Protein AF-0000000083104354 (afdb_homodimer)

Solvent-accessible surface area (backbone atoms only — not comparable to full-atom values): 14320 Å² total; per-residue (Å²): 134,57,66,43,78,46,58,29,39,18,35,50,62,63,86,41,29,22,45,23,33,35,90,91,39,75,47,56,32,11,26,46,59,93,70,66,25,78,51,78,28,41,34,38,65,48,36,34,50,32,16,37,35,37,31,48,46,36,39,41,51,51,47,26,61,77,69,70,49,66,68,81,40,44,37,28,40,35,41,33,36,29,37,52,47,14,46,72,68,39,84,90,37,65,26,16,46,68,38,33,39,38,38,36,42,33,29,35,83,59,58,66,68,59,53,52,55,47,50,57,47,38,72,67,33,19,32,51,52,39,20,29,43,68,28,23,56,71,46,77,47,73,47,76,41,118,136,59,67,42,76,46,58,30,38,18,35,51,62,63,87,41,29,21,44,23,33,35,90,92,39,75,46,56,33,10,26,45,58,94,69,67,24,78,51,77,27,43,34,36,65,48,37,35,48,31,15,36,35,35,30,49,44,36,40,43,52,52,49,25,57,76,70,70,49,66,70,79,41,46,37,29,42,35,40,34,35,30,37,53,46,13,49,71,66,38,84,90,36,65,27,16,45,68,38,32,39,38,39,35,42,33,29,34,83,59,59,64,67,61,51,52,54,47,52,56,48,36,72,66,31,19,32,50,53,39,20,28,44,69,29,24,56,71,45,76,47,75,47,76,42,118

Sequence (292 aa):
MAIEVAKTTSHLLEGVKVESTAREFKMILDEPEDGGGTNSGMNPVEALLCALGSCQSIITKMMAKDMGIEIEDIKIEIEGKLDTEGFQGNTKIRPGLSNIKSNFIIKSNEPEEKINEMMKRVKQFCPVGDTISNGTDLAVKYSVKKMAIEVAKTTSHLLEGVKVESTAREFKMILDEPEDGGGTNSGMNPVEALLCALGSCQSIITKMMAKDMGIEIEDIKIEIEGKLDTEGFQGNTKIRPGLSNIKSNFIIKSNEPEEKINEMMKRVKQFCPVGDTISNGTDLAVKYSVKK

Nearest PDB structures (foldseek):
  2opl-assembly1_A  TM=9.086E-01  e=1.538E-10  Geobacter sulfurreducens
  2onf-assembly1_B  TM=8.895E-01  e=1.123E-06  Thermoplasma acidophilum
  2pn2-assembly1_A-2  TM=8.274E-01  e=9.956E-07  Psychrobacter arcticus 273-4
  6mjn-assembly2_C  TM=7.466E-01  e=1.170E-05  Legionella pneumophila
  9jxc-assembly2_C  TM=6.937E-01  e=1.019E-04  Acinetobacter baumannii

Foldseek 3Di:
DPDDDWDKDWDQDPWRWIWMDGDHDIDIAFDDVVVGTPPPHHHPLVVLVVLQQVLLVVLLVVLCVVLVFDWDDKDKDKDWDADCVQVVDPVVGPGDTPDMDIDIDIDGPDDPVSSVVSVVVSCVPRPSNCCVPVDDDDDDDDDDDD/DPDDDWDKDWDQDPWRWIWMDTDHDIDIAFDDVVVGTPPPHHHPLVVLVVLQQVLLVVLLVVLCVVLVFDWDDKDKDKDWDADCVQVVDPVVGPGDTPDMDIDIDIDGPDDPVSVVVSVVVSCVPRPSNCCVPVDDDDDDDDDDDD

Structure (mmCIF, N/CA/C/O backbone):
data_AF-0000000083104354-model_v1
#
loop_
_entity.id
_entity.type
_entity.pdbx_description
1 polymer 'OsmC family peroxiredoxin'
#
loop_
_atom_site.group_PDB
_atom_site.id
_atom_site.type_symbol
_atom_site.label_atom_id
_atom_site.label_alt_id
_atom_site.label_comp_id
_atom_site.label_asym_id
_atom_site.label_entity_id
_atom_site.label_seq_id
_atom_site.pdbx_PDB_ins_code
_atom_site.Cartn_x
_atom_site.Cartn_y
_atom_site.Cartn_z
_atom_site.occupancy
_atom_site.B_iso_or_equiv
_atom_site.auth_seq_id
_atom_site.auth_comp_id
_atom_site.auth_asym_id
_atom_site.auth_atom_id
_atom_site.pdbx_PDB_model_num
ATOM 1 N N . MET A 1 1 ? 7.703 19.882 -15.393 1 52.59 1 MET A N 1
ATOM 2 C CA . MET A 1 1 ? 7.024 18.657 -15.803 1 52.59 1 MET A CA 1
ATOM 3 C C . MET A 1 1 ? 6.766 17.75 -14.605 1 52.59 1 MET A C 1
ATOM 5 O O . MET A 1 1 ? 7.701 17.173 -14.045 1 52.59 1 MET A O 1
ATOM 9 N N . ALA A 1 2 ? 5.423 17.656 -13.848 1 83.71 2 ALA A N 1
ATOM 10 C CA . ALA A 1 2 ? 4.875 17.394 -12.519 1 83.71 2 ALA A CA 1
ATOM 11 C C . ALA A 1 2 ? 4.674 15.899 -12.294 1 83.71 2 ALA A C 1
ATOM 13 O O . ALA A 1 2 ? 4.497 15.454 -11.157 1 83.71 2 ALA A O 1
ATOM 14 N N . ILE A 1 3 ? 5.057 15.157 -13.442 1 91.45 3 ILE A N 1
ATOM 15 C CA . ILE A 1 3 ? 4.784 13.727 -13.343 1 91.45 3 ILE A CA 1
ATOM 16 C C . ILE A 1 3 ? 6.016 13.003 -12.806 1 91.45 3 ILE A C 1
ATOM 18 O O . ILE A 1 3 ? 7.117 13.157 -13.342 1 91.45 3 ILE A O 1
ATOM 22 N N . GLU A 1 4 ? 5.871 12.211 -11.804 1 94.24 4 GLU A N 1
ATOM 23 C CA . GLU A 1 4 ? 6.897 11.352 -11.221 1 94.24 4 GLU A CA 1
ATOM 24 C C . GLU A 1 4 ? 6.554 9.877 -11.407 1 94.24 4 GLU A C 1
ATOM 26 O O . GLU A 1 4 ? 5.381 9.498 -11.37 1 94.24 4 GLU A O 1
ATOM 31 N N . VAL A 1 5 ? 7.643 9.057 -11.758 1 97.36 5 VAL A N 1
ATOM 32 C CA . VAL A 1 5 ? 7.466 7.616 -11.905 1 97.36 5 VAL A CA 1
ATOM 33 C C . VAL A 1 5 ? 8.145 6.891 -10.746 1 97.36 5 VAL A C 1
ATOM 35 O O . VAL A 1 5 ? 9.358 7.01 -10.557 1 97.36 5 VAL A O 1
ATOM 38 N N . ALA A 1 6 ? 7.35 6.251 -9.956 1 98.06 6 ALA A N 1
ATOM 39 C CA . ALA A 1 6 ? 7.899 5.373 -8.926 1 98.06 6 ALA A CA 1
ATOM 40 C C . ALA A 1 6 ? 8.106 3.96 -9.463 1 98.06 6 ALA A C 1
ATOM 42 O O . ALA A 1 6 ? 7.238 3.417 -10.15 1 98.06 6 ALA A O 1
ATOM 43 N N . LYS A 1 7 ? 9.273 3.378 -9.185 1 98.72 7 LYS A N 1
ATOM 44 C CA . LYS A 1 7 ? 9.618 2.039 -9.654 1 98.72 7 LYS A CA 1
ATOM 45 C C . LYS A 1 7 ? 9.984 1.126 -8.488 1 98.72 7 LYS A C 1
ATOM 47 O O . LYS A 1 7 ? 10.722 1.528 -7.586 1 98.72 7 LYS A O 1
ATOM 52 N N . THR A 1 8 ? 9.419 -0.066 -8.507 1 98.92 8 THR A N 1
ATOM 53 C CA . THR A 1 8 ? 9.758 -1.077 -7.511 1 98.92 8 THR A CA 1
ATOM 54 C C . THR A 1 8 ? 9.913 -2.448 -8.163 1 98.92 8 THR A C 1
ATOM 56 O O . THR A 1 8 ? 9.481 -2.654 -9.299 1 98.92 8 THR A O 1
ATOM 59 N N . THR A 1 9 ? 10.621 -3.328 -7.47 1 98.94 9 THR A N 1
ATOM 60 C CA . THR A 1 9 ? 10.759 -4.721 -7.881 1 98.94 9 THR A CA 1
ATOM 61 C C . THR A 1 9 ? 10.465 -5.66 -6.714 1 98.94 9 THR A C 1
ATOM 63 O O . THR A 1 9 ? 10.871 -5.396 -5.58 1 98.94 9 THR A O 1
ATOM 66 N N . SER A 1 10 ? 9.732 -6.7 -6.993 1 98.94 10 SER A N 1
ATOM 67 C CA . SER A 1 10 ? 9.479 -7.762 -6.025 1 98.94 10 SER A CA 1
ATOM 68 C C . SER A 1 10 ? 9.958 -9.113 -6.548 1 98.94 10 SER A C 1
ATOM 70 O O . SER A 1 10 ? 9.694 -9.468 -7.699 1 98.94 10 SER A O 1
ATOM 72 N N . HIS A 1 11 ? 10.647 -9.8 -5.713 1 98.92 11 HIS A N 1
ATOM 73 C CA . HIS A 1 11 ? 11.184 -11.116 -6.043 1 98.92 11 HIS A CA 1
ATOM 74 C C . HIS A 1 11 ? 10.724 -12.166 -5.037 1 98.92 11 HIS A C 1
ATOM 76 O O . HIS A 1 11 ? 10.978 -12.036 -3.837 1 98.92 11 HIS A O 1
ATOM 82 N N . LEU A 1 12 ? 10.051 -13.164 -5.57 1 98.82 12 LEU A N 1
ATOM 83 C CA . LEU A 1 12 ? 9.654 -14.276 -4.713 1 98.82 12 LEU A CA 1
ATOM 84 C C . LEU A 1 12 ? 10.864 -15.109 -4.306 1 98.82 12 LEU A C 1
ATOM 86 O O . LEU A 1 12 ? 11.591 -15.615 -5.164 1 98.82 12 LEU A O 1
ATOM 90 N N . LEU A 1 13 ? 11.073 -15.249 -3.092 1 98.07 13 LEU A N 1
ATOM 91 C CA . LEU A 1 13 ? 12.183 -16.038 -2.568 1 98.07 13 LEU A CA 1
ATOM 92 C C . LEU A 1 13 ? 11.742 -17.467 -2.273 1 98.07 13 LEU A C 1
ATOM 94 O O . LEU A 1 13 ? 11.261 -18.17 -3.165 1 98.07 13 LEU A O 1
ATOM 98 N N . GLU A 1 14 ? 11.679 -17.916 -1.065 1 96.54 14 GLU A N 1
ATOM 99 C CA . GLU A 1 14 ? 11.208 -19.241 -0.674 1 96.54 14 GLU A CA 1
ATOM 100 C C . GLU A 1 14 ? 9.778 -19.186 -0.146 1 96.54 14 GLU A C 1
ATOM 102 O O . GLU A 1 14 ? 9.432 -18.295 0.633 1 96.54 14 GLU A O 1
ATOM 107 N N . GLY A 1 15 ? 9.047 -20.2 -0.595 1 97.01 15 GLY A N 1
ATOM 108 C CA . GLY A 1 15 ? 7.658 -20.198 -0.163 1 97.01 15 GLY A CA 1
ATOM 109 C C . GLY A 1 15 ? 6.888 -18.981 -0.637 1 97.01 15 GLY A C 1
ATOM 110 O O . GLY A 1 15 ? 6.842 -18.696 -1.835 1 97.01 15 GLY A O 1
ATOM 111 N N . VAL A 1 16 ? 6.411 -18.221 0.349 1 98.2 16 VAL A N 1
ATOM 112 C CA . VAL A 1 16 ? 5.653 -17.028 -0.017 1 98.2 16 VAL A CA 1
ATOM 113 C C . VAL A 1 16 ? 6.363 -15.783 0.509 1 98.2 16 VAL A C 1
ATOM 115 O O . VAL A 1 16 ? 5.743 -14.73 0.672 1 98.2 16 VAL A O 1
ATOM 118 N N . LYS A 1 17 ? 7.651 -15.991 0.837 1 98.81 17 LYS A N 1
ATOM 119 C CA . LYS A 1 17 ? 8.486 -14.862 1.239 1 98.81 17 LYS A CA 1
ATOM 120 C C . LYS A 1 17 ? 8.926 -14.046 0.027 1 98.81 17 LYS A C 1
ATOM 122 O O . LYS A 1 17 ? 9.359 -14.606 -0.982 1 98.81 17 LYS A O 1
ATOM 127 N N . VAL A 1 18 ? 8.777 -12.718 0.112 1 98.91 18 VAL A N 1
ATOM 128 C CA . VAL A 1 18 ? 9.076 -11.835 -1.011 1 98.91 18 VAL A CA 1
ATOM 129 C C . VAL A 1 18 ? 10.023 -10.726 -0.558 1 98.91 18 VAL A C 1
ATOM 131 O O . VAL A 1 18 ? 9.858 -10.166 0.529 1 98.91 18 VAL A O 1
ATOM 134 N N . GLU A 1 19 ? 11.004 -10.471 -1.325 1 98.92 19 GLU A N 1
ATOM 135 C CA . GLU A 1 19 ? 11.813 -9.268 -1.155 1 98.92 19 GLU A CA 1
ATOM 136 C C . GLU A 1 19 ? 11.406 -8.185 -2.15 1 98.92 19 GLU A C 1
ATOM 138 O O . GLU A 1 19 ? 11.441 -8.403 -3.363 1 98.92 19 GLU A O 1
ATOM 143 N N . SER A 1 20 ? 10.982 -7.08 -1.661 1 98.88 20 SER A N 1
ATOM 144 C CA . SER A 1 20 ? 10.607 -5.952 -2.507 1 98.88 20 SER A CA 1
ATOM 145 C C . SER A 1 20 ? 11.563 -4.778 -2.32 1 98.88 20 SER A C 1
ATOM 147 O O . SER A 1 20 ? 12.006 -4.504 -1.203 1 98.88 20 SER A O 1
ATOM 149 N N . THR A 1 21 ? 11.814 -4.062 -3.402 1 98.88 21 THR A N 1
ATOM 150 C CA . THR A 1 21 ? 12.84 -3.026 -3.401 1 98.88 21 THR A CA 1
ATOM 151 C C . THR A 1 21 ? 12.332 -1.76 -4.084 1 98.88 21 THR A C 1
ATOM 153 O O . THR A 1 21 ? 11.637 -1.833 -5.1 1 98.88 21 THR A O 1
ATOM 156 N N . ALA A 1 22 ? 12.592 -0.677 -3.537 1 98.77 22 ALA A N 1
ATOM 157 C CA . ALA A 1 22 ? 12.474 0.658 -4.117 1 98.77 22 ALA A CA 1
ATOM 158 C C . ALA A 1 22 ? 13.755 1.461 -3.911 1 98.77 22 ALA A C 1
ATOM 160 O O . ALA A 1 22 ? 14.194 1.66 -2.776 1 98.77 22 ALA A O 1
ATOM 161 N N . ARG A 1 23 ? 14.412 1.919 -5.003 1 98.01 23 ARG A N 1
ATOM 162 C CA . ARG A 1 23 ? 15.722 2.558 -4.922 1 98.01 23 ARG A CA 1
ATOM 163 C C . ARG A 1 23 ? 16.711 1.686 -4.156 1 98.01 23 ARG A C 1
ATOM 165 O O . ARG A 1 23 ? 17.094 0.614 -4.627 1 98.01 23 ARG A O 1
ATOM 172 N N . GLU A 1 24 ? 17.212 2.152 -3.092 1 98.33 24 GLU A N 1
ATOM 173 C CA . GLU A 1 24 ? 18.211 1.401 -2.338 1 98.33 24 GLU A CA 1
ATOM 174 C C . GLU A 1 24 ? 17.579 0.675 -1.154 1 98.33 24 GLU A C 1
ATOM 176 O O . GLU A 1 24 ? 18.265 -0.034 -0.415 1 98.33 24 GLU A O 1
ATOM 181 N N . PHE A 1 25 ? 16.323 0.76 -0.905 1 98.76 25 PHE A N 1
ATOM 182 C CA . PHE A 1 25 ? 15.656 0.205 0.266 1 98.76 25 PHE A CA 1
ATOM 183 C C . PHE A 1 25 ? 15.034 -1.148 -0.055 1 98.76 25 PHE A C 1
ATOM 185 O O . PHE A 1 25 ? 14.481 -1.341 -1.14 1 98.76 25 PHE A O 1
ATOM 192 N N . LYS A 1 26 ? 15.119 -2.033 0.94 1 98.3 26 LYS A N 1
ATOM 193 C CA . LYS A 1 26 ? 14.569 -3.38 0.819 1 98.3 26 LYS A CA 1
ATOM 194 C C . LYS A 1 26 ? 13.631 -3.697 1.981 1 98.3 26 LYS A C 1
ATOM 196 O O . LYS A 1 26 ? 13.863 -3.26 3.11 1 98.3 26 LYS A O 1
ATOM 201 N N . MET A 1 27 ? 12.595 -4.44 1.661 1 98.11 27 MET A N 1
ATOM 202 C CA . MET A 1 27 ? 11.742 -4.979 2.716 1 98.11 27 MET A CA 1
ATOM 203 C C . MET A 1 27 ? 11.359 -6.425 2.421 1 98.11 27 MET A C 1
ATOM 205 O O . MET A 1 27 ? 11.219 -6.811 1.259 1 98.11 27 MET A O 1
ATOM 209 N N . ILE A 1 28 ? 11.247 -7.19 3.472 1 98.74 28 ILE A N 1
ATOM 210 C CA . ILE A 1 28 ? 10.783 -8.571 3.395 1 98.74 28 ILE A CA 1
ATOM 211 C C . ILE A 1 28 ? 9.309 -8.643 3.789 1 98.74 28 ILE A C 1
ATOM 213 O O . ILE A 1 28 ? 8.919 -8.149 4.849 1 98.74 28 ILE A O 1
ATOM 217 N N . LEU A 1 29 ? 8.551 -9.14 2.906 1 98.85 29 LEU A N 1
ATOM 218 C CA . LEU A 1 29 ? 7.152 -9.429 3.204 1 98.85 29 LEU A CA 1
ATOM 219 C C . LEU A 1 29 ? 6.894 -10.932 3.195 1 98.85 29 LEU A C 1
ATOM 221 O O . LEU A 1 29 ? 7.519 -11.669 2.43 1 98.85 29 LEU A O 1
ATOM 225 N N . ASP A 1 30 ? 6.01 -11.359 4.102 1 98.78 30 ASP A N 1
ATOM 226 C CA . ASP A 1 30 ? 5.691 -12.774 4.263 1 98.78 30 ASP A CA 1
ATOM 227 C C . ASP A 1 30 ? 4.301 -12.958 4.868 1 98.78 30 ASP A C 1
ATOM 229 O O . ASP A 1 30 ? 3.691 -11.997 5.339 1 98.78 30 ASP A O 1
ATOM 233 N N . GLU A 1 31 ? 3.808 -14.114 4.776 1 98.06 31 GLU A N 1
ATOM 234 C CA . GLU A 1 31 ? 2.563 -14.453 5.459 1 98.06 31 GLU A CA 1
ATOM 235 C C . GLU A 1 31 ? 2.834 -15.067 6.83 1 98.06 31 GLU A C 1
ATOM 237 O O . GLU A 1 31 ? 3.886 -15.671 7.048 1 98.06 31 GLU A O 1
ATOM 242 N N . PRO A 1 32 ? 1.862 -14.88 7.719 1 97.42 32 PRO A N 1
ATOM 243 C CA . PRO A 1 32 ? 1.955 -15.672 8.947 1 97.42 32 PRO A CA 1
ATOM 244 C C . PRO A 1 32 ? 1.952 -17.175 8.682 1 97.42 32 PRO A C 1
ATOM 246 O O . PRO A 1 32 ? 1.657 -17.608 7.564 1 97.42 32 PRO A O 1
ATOM 249 N N . GLU A 1 33 ? 2.285 -17.97 9.703 1 97.18 33 GLU A N 1
ATOM 250 C CA . GLU A 1 33 ? 2.368 -19.417 9.529 1 97.18 33 GLU A CA 1
ATOM 251 C C . GLU A 1 33 ? 1.022 -20.002 9.11 1 97.18 33 GLU A C 1
ATOM 253 O O . GLU A 1 33 ? 0.964 -20.901 8.27 1 97.18 33 GLU A O 1
ATOM 258 N N . ASP A 1 34 ? -0.049 -19.45 9.66 1 93.85 34 ASP A N 1
ATOM 259 C CA . ASP A 1 34 ? -1.382 -19.955 9.344 1 93.85 34 ASP A CA 1
ATOM 260 C C . ASP A 1 34 ? -1.802 -19.551 7.933 1 93.85 34 ASP A C 1
ATOM 262 O O . ASP A 1 34 ? -2.766 -20.091 7.387 1 93.85 34 ASP A O 1
ATOM 266 N N . GLY A 1 35 ? -1.036 -18.652 7.322 1 91.76 35 GLY A N 1
ATOM 267 C CA . GLY A 1 35 ? -1.28 -18.242 5.948 1 91.76 35 GLY A CA 1
ATOM 268 C C . GLY A 1 35 ? -0.324 -18.878 4.957 1 91.76 35 GLY A C 1
ATOM 269 O O . GLY A 1 35 ? -0.306 -18.511 3.78 1 91.76 35 GLY A O 1
ATOM 270 N N . GLY A 1 36 ? 0.563 -19.759 5.51 1 94.84 36 GLY A N 1
ATOM 271 C CA . GLY A 1 36 ? 1.437 -20.517 4.628 1 94.84 36 GLY A CA 1
ATOM 272 C C . GLY A 1 36 ? 2.847 -19.961 4.565 1 94.84 36 GLY A C 1
ATOM 273 O O . GLY A 1 36 ? 3.674 -20.439 3.786 1 94.84 36 GLY A O 1
ATOM 274 N N . GLY A 1 37 ? 3.129 -18.904 5.322 1 97.94 37 GLY A N 1
ATOM 275 C CA . GLY A 1 37 ? 4.464 -18.328 5.329 1 97.94 37 GLY A CA 1
ATOM 276 C C . GLY A 1 37 ? 5.266 -18.696 6.563 1 97.94 37 GLY A C 1
ATOM 277 O O . GLY A 1 37 ? 4.992 -19.71 7.208 1 97.94 37 GLY A O 1
ATOM 278 N N . THR A 1 38 ? 6.315 -17.928 6.851 1 98.42 38 THR A N 1
ATOM 279 C CA . THR A 1 38 ? 7.209 -18.193 7.973 1 98.42 38 THR A CA 1
ATOM 280 C C . THR A 1 38 ? 7.183 -17.038 8.97 1 98.42 38 THR A C 1
ATOM 282 O O . THR A 1 38 ? 8.026 -16.967 9.867 1 98.42 38 THR A O 1
ATOM 285 N N . ASN A 1 39 ? 6.296 -16.108 8.756 1 98.41 39 ASN A N 1
ATOM 286 C CA . ASN A 1 39 ? 6.167 -14.942 9.624 1 98.41 39 ASN A CA 1
ATOM 287 C C . ASN A 1 39 ? 7.474 -14.159 9.707 1 98.41 39 ASN A C 1
ATOM 289 O O . ASN A 1 39 ? 7.859 -13.697 10.783 1 98.41 39 ASN A O 1
ATOM 293 N N . SER A 1 40 ? 8.142 -13.978 8.597 1 98.22 40 SER A N 1
ATOM 294 C CA . SER A 1 40 ? 9.424 -13.282 8.569 1 98.22 40 SER A CA 1
ATOM 295 C C . SER A 1 40 ? 9.247 -11.809 8.219 1 98.22 40 SER A C 1
ATOM 297 O O . SER A 1 40 ? 10.224 -11.061 8.146 1 98.22 40 SER A O 1
ATOM 299 N N . GLY A 1 41 ? 8.056 -11.375 8.01 1 98.37 41 GLY A N 1
ATOM 300 C CA . GLY A 1 41 ? 7.699 -10 7.696 1 98.37 41 GLY A CA 1
ATOM 301 C C . GLY A 1 41 ? 6.201 -9.758 7.697 1 98.37 41 GLY A C 1
ATOM 302 O O . GLY A 1 41 ? 5.415 -10.695 7.853 1 98.37 41 GLY A O 1
ATOM 303 N N . MET A 1 42 ? 5.806 -8.536 7.557 1 98.59 42 MET A N 1
ATOM 304 C CA . MET A 1 42 ? 4.397 -8.192 7.389 1 98.59 42 MET A CA 1
ATOM 305 C C . MET A 1 42 ? 3.84 -8.792 6.103 1 98.59 42 MET A C 1
ATOM 307 O O . MET A 1 42 ? 4.583 -9.023 5.147 1 98.59 42 MET A O 1
ATOM 311 N N . ASN A 1 43 ? 2.582 -9.103 6.136 1 98.55 43 ASN A N 1
ATOM 312 C CA . ASN A 1 43 ? 1.997 -9.519 4.866 1 98.55 43 ASN A CA 1
ATOM 313 C C . ASN A 1 43 ? 1.663 -8.321 3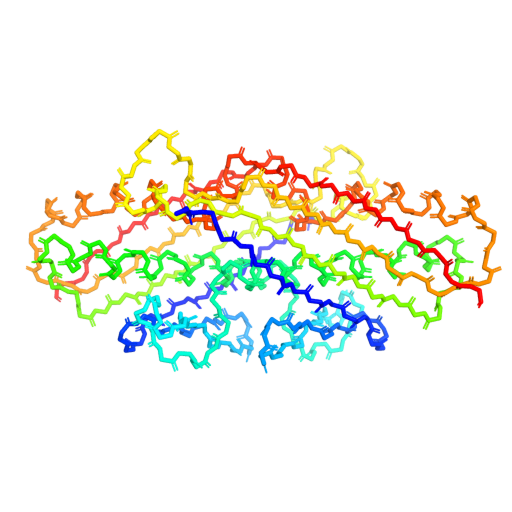.983 1 98.55 43 ASN A C 1
ATOM 315 O O . ASN A 1 43 ? 1.704 -7.177 4.44 1 98.55 43 ASN A O 1
ATOM 319 N N . PRO A 1 44 ? 1.361 -8.515 2.743 1 98.78 44 PRO A N 1
ATOM 320 C CA . PRO A 1 44 ? 1.197 -7.401 1.806 1 98.78 44 PRO A CA 1
ATOM 321 C C . PRO A 1 44 ? 0.047 -6.472 2.188 1 98.78 44 PRO A C 1
ATOM 323 O O . PRO A 1 44 ? 0.119 -5.264 1.95 1 98.78 44 PRO A O 1
ATOM 326 N N . VAL A 1 45 ? -1.036 -6.962 2.774 1 98.71 45 VAL A N 1
ATOM 327 C CA . VAL A 1 45 ? -2.17 -6.145 3.19 1 98.71 45 VAL A CA 1
ATOM 328 C C . VAL A 1 45 ? -1.75 -5.219 4.33 1 98.71 45 VAL A C 1
ATOM 330 O O . VAL A 1 45 ? -2.077 -4.03 4.325 1 98.71 45 VAL A O 1
ATOM 333 N N . GLU A 1 46 ? -0.985 -5.776 5.239 1 98.86 46 GLU A N 1
ATOM 334 C CA . GLU A 1 46 ? -0.416 -4.975 6.319 1 98.86 46 GLU A CA 1
ATOM 335 C C . GLU A 1 46 ? 0.503 -3.886 5.774 1 98.86 46 GLU A C 1
ATOM 337 O O . GLU A 1 46 ? 0.451 -2.74 6.225 1 98.86 46 GLU A O 1
ATOM 342 N N . ALA A 1 47 ? 1.319 -4.22 4.817 1 98.92 47 ALA A N 1
ATOM 343 C CA . ALA A 1 47 ? 2.234 -3.257 4.207 1 98.92 47 ALA A CA 1
ATOM 344 C C . ALA A 1 47 ? 1.466 -2.136 3.512 1 98.92 47 ALA A C 1
ATOM 346 O O . ALA A 1 47 ? 1.859 -0.97 3.584 1 98.92 47 ALA A O 1
ATOM 347 N N . LEU A 1 48 ? 0.396 -2.483 2.838 1 98.92 48 LEU A N 1
ATOM 348 C CA . LEU A 1 48 ? -0.478 -1.495 2.215 1 98.92 48 LEU A CA 1
ATOM 349 C C . LEU A 1 48 ? -1.018 -0.516 3.252 1 98.92 48 LEU A C 1
ATOM 351 O O . LEU A 1 48 ? -1.003 0.697 3.033 1 98.92 48 LEU A O 1
ATOM 355 N N . LEU A 1 49 ? -1.486 -1.033 4.361 1 98.93 49 LEU A N 1
ATOM 356 C CA . LEU A 1 49 ? -2.04 -0.182 5.409 1 98.93 49 LEU A CA 1
ATOM 357 C C . LEU A 1 49 ? -0.952 0.681 6.039 1 98.93 49 LEU A C 1
ATOM 359 O O . LEU A 1 49 ? -1.202 1.831 6.408 1 98.93 49 LEU A O 1
ATOM 363 N N . CYS A 1 50 ? 0.267 0.148 6.141 1 98.95 50 CYS A N 1
ATOM 364 C CA . CYS A 1 50 ? 1.39 0.94 6.632 1 98.95 50 CYS A CA 1
ATOM 365 C C . CYS A 1 50 ? 1.719 2.075 5.669 1 98.95 50 CYS A C 1
ATOM 367 O O . CYS A 1 50 ? 2.005 3.194 6.098 1 98.95 50 CYS A O 1
ATOM 369 N N . ALA A 1 51 ? 1.67 1.77 4.403 1 98.92 51 ALA A N 1
ATOM 370 C CA . ALA A 1 51 ? 1.878 2.811 3.399 1 98.92 51 ALA A CA 1
ATOM 371 C C . ALA A 1 51 ? 0.837 3.918 3.533 1 98.92 51 ALA A C 1
ATOM 373 O O . ALA A 1 51 ? 1.173 5.104 3.487 1 98.92 51 ALA A O 1
ATOM 374 N N . LEU A 1 52 ? -0.384 3.572 3.75 1 98.82 52 LEU A N 1
ATOM 375 C CA . LEU A 1 52 ? -1.479 4.523 3.901 1 98.82 52 LEU A CA 1
ATOM 376 C C . LEU A 1 52 ? -1.278 5.392 5.138 1 98.82 52 LEU A C 1
ATOM 378 O O . LEU A 1 52 ? -1.331 6.621 5.054 1 98.82 52 LEU A O 1
ATOM 382 N N . GLY A 1 53 ? -1.024 4.746 6.262 1 98.87 53 GLY A N 1
ATOM 383 C CA . GLY A 1 53 ? -0.815 5.496 7.491 1 98.87 53 GLY A CA 1
ATOM 384 C C . GLY A 1 53 ? 0.354 6.458 7.411 1 98.87 53 GLY A C 1
ATOM 385 O O . GLY A 1 53 ? 0.282 7.575 7.927 1 98.87 53 GLY A O 1
ATOM 386 N N . SER A 1 54 ? 1.377 6.028 6.757 1 98.86 54 SER A N 1
ATOM 387 C CA . SER A 1 54 ? 2.557 6.873 6.611 1 98.86 54 SER A CA 1
ATOM 388 C C . SER A 1 54 ? 2.277 8.062 5.699 1 98.86 54 SER A C 1
ATOM 390 O O . SER A 1 54 ? 2.666 9.191 6.004 1 98.86 54 SER A O 1
ATOM 392 N N . CYS A 1 55 ? 1.648 7.816 4.622 1 98.63 55 CYS A N 1
ATOM 393 C CA . CYS A 1 55 ? 1.282 8.891 3.707 1 98.63 55 CYS A CA 1
ATOM 394 C C . CYS A 1 55 ? 0.407 9.926 4.404 1 98.63 55 CYS A C 1
ATOM 396 O O . CYS A 1 55 ? 0.642 11.129 4.28 1 98.63 55 CYS A O 1
ATOM 398 N N . GLN A 1 56 ? -0.601 9.441 5.106 1 98.41 56 GLN A N 1
ATOM 399 C CA . GLN A 1 56 ? -1.493 10.328 5.843 1 98.41 56 GLN A CA 1
ATOM 400 C C . GLN A 1 56 ? -0.725 11.14 6.883 1 98.41 56 GLN A C 1
ATOM 402 O O . GLN A 1 56 ? -0.997 12.327 7.076 1 98.41 56 GLN A O 1
ATOM 407 N N . SER A 1 57 ? 0.229 10.531 7.528 1 98.62 57 SER A N 1
ATOM 408 C CA . SER A 1 57 ? 1.055 11.23 8.506 1 98.62 57 SER A CA 1
ATOM 409 C C . SER A 1 57 ? 1.86 12.348 7.852 1 98.62 57 SER A C 1
ATOM 411 O O . SER A 1 57 ? 1.886 13.475 8.351 1 98.62 57 SER A O 1
ATOM 413 N N . ILE A 1 58 ? 2.439 12.006 6.741 1 98.12 58 ILE A N 1
ATOM 414 C CA . ILE A 1 58 ? 3.312 12.949 6.051 1 98.12 58 ILE A CA 1
ATOM 415 C C . ILE A 1 58 ? 2.487 14.118 5.515 1 98.12 58 ILE A C 1
ATOM 417 O O . ILE A 1 58 ? 2.865 15.28 5.681 1 98.12 58 ILE A O 1
ATOM 421 N N . ILE A 1 59 ? 1.373 13.815 4.919 1 97.19 59 ILE A N 1
ATOM 422 C CA . ILE A 1 59 ? 0.519 14.87 4.384 1 97.19 59 ILE A CA 1
ATOM 423 C C . ILE A 1 59 ? 0.028 15.762 5.521 1 97.19 59 ILE A C 1
ATOM 425 O O . ILE A 1 59 ? -0.039 16.985 5.374 1 97.19 59 ILE A O 1
ATOM 429 N N . THR A 1 60 ? -0.333 15.131 6.662 1 97.58 60 THR A N 1
ATOM 430 C CA . THR A 1 60 ? -0.759 15.922 7.812 1 97.58 60 THR A CA 1
ATOM 431 C C . THR A 1 60 ? 0.335 16.898 8.232 1 97.58 60 THR A C 1
ATOM 433 O O . THR A 1 60 ? 0.066 18.079 8.462 1 97.58 60 THR A O 1
ATOM 436 N N . LYS A 1 61 ? 1.53 16.438 8.304 1 97.39 61 LYS A N 1
ATOM 437 C CA . LYS A 1 61 ? 2.663 17.282 8.674 1 97.39 61 LYS A CA 1
ATOM 438 C C . LYS A 1 61 ? 2.854 18.416 7.671 1 97.39 61 LYS A C 1
ATOM 440 O O . LYS A 1 61 ? 3.069 19.566 8.06 1 97.39 61 LYS A O 1
ATOM 445 N N . MET A 1 62 ? 2.758 18.112 6.415 1 95.43 62 MET A N 1
ATOM 446 C CA . MET A 1 62 ? 2.948 19.108 5.365 1 95.43 62 MET A CA 1
ATOM 447 C C . MET A 1 62 ? 1.842 20.157 5.403 1 95.43 62 MET A C 1
ATOM 449 O O . MET A 1 62 ? 2.11 21.353 5.281 1 95.43 62 MET A O 1
ATOM 453 N N . MET A 1 63 ? 0.653 19.722 5.567 1 95.39 63 MET A N 1
ATOM 454 C CA . MET A 1 63 ? -0.478 20.643 5.627 1 95.39 63 MET A CA 1
ATOM 455 C C . MET A 1 63 ? -0.394 21.527 6.867 1 95.39 63 MET A C 1
ATOM 457 O O . MET A 1 63 ? -0.709 22.717 6.809 1 95.39 63 MET A O 1
ATOM 461 N N . ALA A 1 64 ? 0.004 20.908 7.963 1 96.85 64 ALA A N 1
ATOM 462 C CA . ALA A 1 64 ? 0.188 21.682 9.188 1 96.85 64 ALA A CA 1
ATOM 463 C C . ALA A 1 64 ? 1.205 22.801 8.984 1 96.85 64 ALA A C 1
ATOM 465 O O . ALA A 1 64 ? 0.962 23.947 9.369 1 96.85 64 ALA A O 1
ATOM 466 N N . LYS A 1 65 ? 2.263 22.484 8.385 1 95.6 65 LYS A N 1
ATOM 467 C CA . LYS A 1 65 ? 3.304 23.468 8.103 1 95.6 65 LYS A CA 1
ATOM 468 C C . LYS A 1 65 ? 2.777 24.585 7.206 1 95.6 65 LYS A C 1
ATOM 470 O O . LYS A 1 65 ? 2.982 25.766 7.491 1 95.6 65 LYS A O 1
ATOM 475 N N . ASP A 1 66 ? 2.096 24.241 6.18 1 94.26 66 ASP A N 1
ATOM 476 C CA . ASP A 1 66 ? 1.555 25.196 5.219 1 94.26 66 ASP A CA 1
ATOM 477 C C . ASP A 1 66 ? 0.556 26.14 5.884 1 94.26 66 ASP A C 1
ATOM 479 O O . ASP A 1 66 ? 0.463 27.313 5.517 1 94.26 66 ASP A O 1
ATOM 483 N N . MET A 1 67 ? -0.132 25.618 6.879 1 95.78 67 MET A N 1
ATOM 484 C CA . MET A 1 67 ? -1.219 26.371 7.5 1 95.78 67 MET A CA 1
ATOM 485 C C . MET A 1 67 ? -0.756 27.024 8.798 1 95.78 67 MET A C 1
ATOM 487 O O . MET A 1 67 ? -1.541 27.687 9.478 1 95.78 67 MET A O 1
ATOM 491 N N . GLY A 1 68 ? 0.471 26.713 9.179 1 97.16 68 GLY A N 1
ATOM 492 C CA . GLY A 1 68 ? 1.007 27.283 10.404 1 97.16 68 GLY A CA 1
ATOM 493 C C . GLY A 1 68 ? 0.427 26.656 11.658 1 97.16 68 GLY A C 1
ATOM 494 O O . GLY A 1 68 ? 0.197 27.345 12.654 1 97.16 68 GLY A O 1
ATOM 495 N N . ILE A 1 69 ? 0.093 25.401 11.599 1 97.16 69 ILE A N 1
ATOM 496 C CA . ILE A 1 69 ? -0.467 24.666 12.728 1 97.16 69 ILE A CA 1
ATOM 497 C C . ILE A 1 69 ? 0.642 23.897 13.444 1 97.16 69 ILE A C 1
ATOM 499 O O . ILE A 1 69 ? 1.396 23.153 12.814 1 97.16 69 ILE A O 1
ATOM 503 N N . GLU A 1 70 ? 0.745 24.107 14.699 1 97.34 70 GLU A N 1
ATOM 504 C CA . GLU A 1 70 ? 1.731 23.374 15.488 1 97.34 70 GLU A CA 1
ATOM 505 C C . GLU A 1 70 ? 1.18 22.026 15.945 1 97.34 70 GLU A C 1
ATOM 507 O O . GLU A 1 70 ? 0.156 21.967 16.628 1 97.34 70 GLU A O 1
ATOM 512 N N . ILE A 1 71 ? 1.833 20.978 15.592 1 97.32 71 ILE A N 1
ATOM 513 C CA . ILE A 1 71 ? 1.468 19.622 15.987 1 97.32 71 ILE A CA 1
ATOM 514 C C . ILE A 1 71 ? 2.611 18.989 16.777 1 97.32 71 ILE A C 1
ATOM 516 O O . ILE A 1 71 ? 3.763 19.009 16.338 1 97.32 7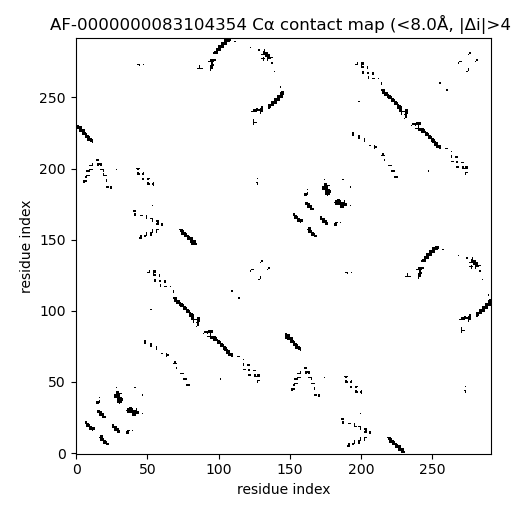1 ILE A O 1
ATOM 520 N N . GLU A 1 72 ? 2.34 18.531 17.908 1 97.73 72 GLU A N 1
ATOM 521 C CA . GLU A 1 72 ? 3.342 17.923 18.778 1 97.73 72 GLU A CA 1
ATOM 522 C C . GLU A 1 72 ? 3.54 16.447 18.444 1 97.73 72 GLU A C 1
ATOM 524 O O . GLU A 1 72 ? 4.648 15.92 18.568 1 97.73 72 GLU A O 1
ATOM 529 N N . ASP A 1 73 ? 2.434 15.837 18.109 1 98.29 73 ASP A N 1
ATOM 530 C CA . ASP A 1 73 ? 2.501 14.401 17.853 1 98.29 73 ASP A CA 1
ATOM 531 C C . ASP A 1 73 ? 1.362 13.952 16.942 1 98.29 73 ASP A C 1
ATOM 533 O O . ASP A 1 73 ? 0.253 14.486 17.016 1 98.29 73 ASP A O 1
ATOM 537 N N . ILE A 1 74 ? 1.63 13.059 16.064 1 98.47 74 ILE A N 1
ATOM 538 C CA . ILE A 1 74 ? 0.642 12.436 15.191 1 98.47 74 ILE A CA 1
ATOM 539 C C . ILE A 1 74 ? 0.775 10.916 15.262 1 98.47 74 ILE A C 1
ATOM 541 O O . ILE A 1 74 ? 1.854 10.369 15.019 1 98.47 74 ILE A O 1
ATOM 545 N N . LYS A 1 75 ? -0.194 10.227 15.586 1 98.84 75 LYS A N 1
ATOM 546 C CA . LYS A 1 75 ? -0.326 8.774 15.526 1 98.84 75 LYS A CA 1
ATOM 547 C C . LYS A 1 75 ? -1.592 8.368 14.778 1 98.84 75 LYS A C 1
ATOM 549 O O . LYS A 1 75 ? -2.653 8.965 14.971 1 98.84 75 LYS A O 1
ATOM 554 N N . ILE A 1 76 ? -1.477 7.414 13.939 1 98.9 76 ILE A N 1
ATOM 555 C CA . ILE A 1 76 ? -2.625 6.947 13.171 1 98.9 76 ILE A CA 1
ATOM 556 C C . ILE A 1 76 ? -2.779 5.437 13.34 1 98.9 76 ILE A C 1
ATOM 558 O O . ILE A 1 76 ? -1.838 4.679 13.094 1 98.9 76 ILE A O 1
ATOM 562 N N . GLU A 1 77 ? -3.89 5.008 13.76 1 98.93 77 GLU A N 1
ATOM 563 C CA . GLU A 1 77 ? -4.281 3.603 13.817 1 98.93 77 GLU A CA 1
ATOM 564 C C . GLU A 1 77 ? -5.18 3.231 12.641 1 98.93 77 GLU A C 1
ATOM 566 O O . GLU A 1 77 ? -6.17 3.914 12.369 1 98.93 77 GLU A O 1
ATOM 571 N N . ILE A 1 78 ? -4.841 2.202 11.999 1 98.9 78 ILE A N 1
ATO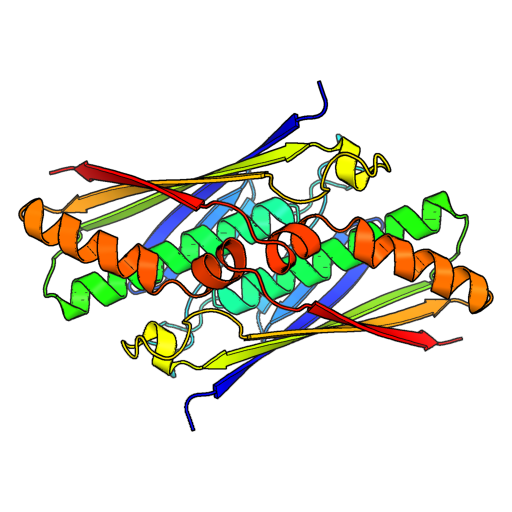M 572 C CA . ILE A 1 78 ? -5.614 1.827 10.819 1 98.9 78 ILE A CA 1
ATOM 573 C C . ILE A 1 78 ? -6.086 0.381 10.95 1 98.9 78 ILE A C 1
ATOM 575 O O . ILE A 1 78 ? -5.329 -0.488 11.39 1 98.9 78 ILE A O 1
ATOM 579 N N . GLU A 1 79 ? -7.298 0.176 10.561 1 98.75 79 GLU A N 1
ATOM 580 C CA . GLU A 1 79 ? -7.889 -1.154 10.447 1 98.75 79 GLU A CA 1
ATOM 581 C C . GLU A 1 79 ? -8.473 -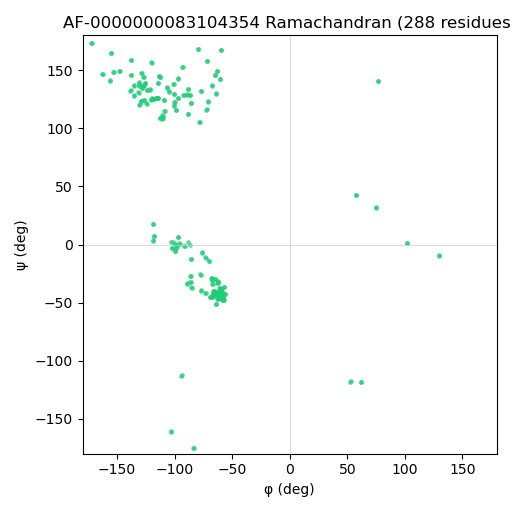1.38 9.055 1 98.75 79 GLU A C 1
ATOM 583 O O . GLU A 1 79 ? -9.067 -0.473 8.47 1 98.75 79 GLU A O 1
ATOM 588 N N . GLY A 1 80 ? -8.222 -2.551 8.543 1 98.46 80 GLY A N 1
ATOM 589 C CA . GLY A 1 80 ? -8.818 -2.988 7.291 1 98.46 80 GLY A CA 1
ATOM 590 C C . GLY A 1 80 ? -9.439 -4.37 7.376 1 98.46 80 GLY A C 1
ATOM 591 O O . GLY A 1 80 ? -8.883 -5.268 8.011 1 98.46 80 GLY A O 1
ATOM 592 N N . LYS A 1 81 ? -10.574 -4.512 6.77 1 97.21 81 LYS A N 1
ATOM 593 C CA . LYS A 1 81 ? -11.276 -5.792 6.789 1 97.21 81 LYS A CA 1
ATOM 594 C C . LYS A 1 81 ? -11.179 -6.493 5.436 1 97.21 81 LYS A C 1
ATOM 596 O O . LYS A 1 81 ? -11.302 -5.853 4.39 1 97.21 81 LYS A O 1
ATOM 601 N N . LEU A 1 82 ? -10.905 -7.711 5.572 1 95.33 82 LEU A N 1
ATOM 602 C CA . LEU A 1 82 ? -10.784 -8.565 4.395 1 95.33 82 LEU A CA 1
ATOM 603 C C . LEU A 1 82 ? -11.509 -9.889 4.608 1 95.33 82 LEU A C 1
ATOM 605 O O . LEU A 1 82 ? -11.363 -10.52 5.657 1 95.33 82 LEU A O 1
ATOM 609 N N . ASP A 1 83 ? -12.384 -10.233 3.66 1 94.37 83 ASP A N 1
ATOM 610 C CA . ASP A 1 83 ? -12.983 -11.564 3.66 1 94.37 83 ASP A CA 1
ATOM 611 C C . ASP A 1 83 ? -12.12 -12.555 2.883 1 94.37 83 ASP A C 1
ATOM 613 O O . ASP A 1 83 ? -12.031 -12.478 1.656 1 94.37 83 ASP A O 1
ATOM 617 N N . THR A 1 84 ? -11.544 -13.5 3.534 1 91.17 84 THR A N 1
ATOM 618 C CA . THR A 1 84 ? -10.532 -14.375 2.951 1 91.17 84 THR A CA 1
ATOM 619 C C . THR A 1 84 ? -11.156 -15.313 1.923 1 91.17 84 THR A C 1
ATOM 621 O O . THR A 1 84 ? -10.448 -15.913 1.111 1 91.17 84 THR A O 1
ATOM 624 N N . GLU A 1 85 ? -12.367 -15.43 1.897 1 90.99 85 GLU A N 1
ATOM 625 C CA . GLU A 1 85 ? -13.023 -16.281 0.909 1 90.99 85 GLU A CA 1
ATOM 626 C C . GLU A 1 85 ? -12.877 -15.708 -0.497 1 90.99 85 GLU A C 1
ATOM 628 O O . GLU A 1 85 ? -12.95 -16.443 -1.484 1 90.99 85 GLU A O 1
ATOM 633 N N . GLY A 1 86 ? -12.769 -14.44 -0.555 1 89.35 86 GLY A N 1
ATOM 634 C CA . GLY A 1 86 ? -12.663 -13.772 -1.842 1 89.35 86 GLY A CA 1
ATOM 635 C C . GLY A 1 86 ? -11.447 -14.205 -2.64 1 89.35 86 GLY A C 1
ATOM 636 O O . GLY A 1 86 ? -11.555 -14.508 -3.83 1 89.35 86 GLY A O 1
ATOM 637 N N . PHE A 1 87 ? -10.367 -14.344 -1.89 1 85.87 87 PHE A N 1
ATOM 638 C CA . PHE A 1 87 ? -9.179 -14.704 -2.655 1 85.87 87 PHE A CA 1
ATOM 639 C C . PHE A 1 87 ? -8.924 -16.204 -2.585 1 85.87 87 PHE A C 1
ATOM 641 O O . PHE A 1 87 ? -8.033 -16.72 -3.264 1 85.87 87 PHE A O 1
ATOM 648 N N . GLN A 1 88 ? -9.692 -16.891 -1.871 1 85.61 88 GLN A N 1
ATOM 649 C CA . GLN A 1 88 ? -9.582 -18.345 -1.815 1 85.61 88 GLN A CA 1
ATOM 650 C C . GLN A 1 88 ? -10.47 -19.005 -2.866 1 85.61 88 GLN A C 1
ATOM 652 O O . GLN A 1 88 ? -10.551 -20.233 -2.936 1 85.61 88 GLN A O 1
ATOM 657 N N . GLY A 1 89 ? -11.224 -18.143 -3.647 1 81.64 89 GLY A N 1
ATOM 658 C CA . GLY A 1 89 ? -11.9 -18.734 -4.79 1 81.64 89 GLY A CA 1
ATOM 659 C C . GLY A 1 89 ? -13.371 -18.373 -4.866 1 81.64 89 GLY A C 1
ATOM 660 O O . GLY A 1 89 ? -14.032 -18.648 -5.87 1 81.64 89 GLY A O 1
ATOM 661 N N . ASN A 1 90 ? -13.926 -17.771 -3.867 1 88.31 90 ASN A N 1
ATOM 662 C CA . ASN A 1 90 ? -15.318 -17.338 -3.913 1 88.31 90 ASN A CA 1
ATOM 663 C C . ASN A 1 90 ? -15.477 -16.046 -4.71 1 88.31 90 ASN A C 1
ATOM 665 O O . ASN A 1 90 ? -15.244 -14.955 -4.186 1 88.31 90 ASN A O 1
ATOM 669 N N . THR A 1 91 ? -15.987 -16.155 -5.878 1 89.02 91 THR A N 1
ATOM 670 C CA . THR A 1 91 ? -16.034 -15.037 -6.813 1 89.02 91 THR A CA 1
ATOM 671 C C . THR A 1 91 ? -17.134 -14.053 -6.425 1 89.02 91 THR A C 1
ATOM 673 O O . THR A 1 91 ? -17.208 -12.95 -6.971 1 89.02 91 THR A O 1
ATOM 676 N N . LYS A 1 92 ? -17.992 -14.376 -5.408 1 92.47 92 LYS A N 1
ATOM 677 C CA . LYS A 1 92 ? -19.058 -13.489 -4.951 1 92.47 92 LYS A CA 1
ATOM 678 C C . LYS A 1 92 ? -18.541 -12.499 -3.911 1 92.47 92 LYS A C 1
ATOM 680 O O . LYS A 1 92 ? -19.242 -11.554 -3.544 1 92.47 92 LYS A O 1
ATOM 685 N N . ILE A 1 93 ? -17.406 -12.778 -3.457 1 93.71 93 ILE A N 1
ATOM 686 C CA . ILE A 1 93 ? -16.767 -11.944 -2.446 1 93.71 93 ILE A CA 1
ATOM 687 C C . ILE A 1 93 ? -15.507 -11.305 -3.024 1 93.71 93 ILE A C 1
ATOM 689 O O . ILE A 1 93 ? -14.67 -11.993 -3.615 1 93.71 93 ILE A O 1
ATOM 693 N N . ARG A 1 94 ? -15.435 -10.029 -2.922 1 94.1 94 ARG A N 1
ATOM 694 C CA . ARG A 1 94 ? -14.228 -9.408 -3.458 1 94.1 94 ARG A CA 1
ATOM 695 C C . ARG A 1 94 ? -12.994 -9.845 -2.676 1 94.1 94 ARG A C 1
ATOM 697 O O . ARG A 1 94 ? -13.049 -10 -1.455 1 94.1 94 ARG A O 1
ATOM 704 N N . PRO A 1 95 ? -11.888 -9.973 -3.34 1 95.74 95 PRO A N 1
ATOM 705 C CA . PRO A 1 95 ? -10.677 -10.409 -2.642 1 95.74 95 PRO A CA 1
ATOM 706 C C . PRO A 1 95 ? -10.029 -9.29 -1.83 1 95.74 95 PRO A C 1
ATOM 708 O O . PRO A 1 95 ? -9.319 -9.558 -0.857 1 95.74 95 PRO A O 1
ATOM 711 N N . GLY A 1 96 ? -10.228 -8.104 -2.186 1 96.93 96 GLY A N 1
ATOM 712 C CA . GLY A 1 96 ? -9.559 -6.983 -1.545 1 96.93 96 GLY A CA 1
ATOM 713 C C . GLY A 1 96 ? -10.25 -6.522 -0.276 1 96.93 96 GLY A C 1
ATOM 714 O O . GLY A 1 96 ? -11.19 -7.166 0.195 1 96.93 96 GLY A O 1
ATOM 715 N N . LEU A 1 97 ? -9.736 -5.426 0.302 1 97.87 97 LEU A N 1
ATOM 716 C CA . LEU A 1 97 ? -10.289 -4.832 1.514 1 97.87 97 LEU A CA 1
ATOM 717 C C . LEU A 1 97 ? -11.665 -4.232 1.247 1 97.87 97 LEU A C 1
ATOM 719 O O . LEU A 1 97 ? -11.878 -3.592 0.214 1 97.87 97 LEU A O 1
ATOM 723 N N . SER A 1 98 ? -12.579 -4.439 2.1 1 94.81 98 SER A N 1
ATOM 724 C CA . SER A 1 98 ? -13.928 -3.902 1.957 1 94.81 98 SER A CA 1
ATOM 725 C C . SER A 1 98 ? -14.042 -2.516 2.583 1 94.81 98 SER A C 1
ATOM 727 O O . SER A 1 98 ? -14.836 -1.689 2.132 1 94.81 98 SER A O 1
ATOM 729 N N . ASN A 1 99 ? -13.304 -2.339 3.615 1 95.34 99 ASN A N 1
ATOM 730 C CA . ASN A 1 99 ? -13.283 -1.05 4.298 1 95.34 99 ASN A CA 1
ATOM 731 C C . ASN A 1 99 ? -11.963 -0.824 5.03 1 95.34 99 ASN A C 1
ATOM 733 O O . ASN A 1 99 ? -11.337 -1.777 5.498 1 95.34 99 ASN A O 1
ATOM 737 N N . ILE A 1 100 ? -11.622 0.405 5.087 1 98.47 100 ILE A N 1
ATOM 738 C CA . ILE A 1 100 ? -10.44 0.831 5.828 1 98.47 100 ILE A CA 1
ATOM 739 C C . ILE A 1 100 ? -10.794 2.009 6.732 1 98.47 100 ILE A C 1
ATOM 741 O O . ILE A 1 100 ? -11.46 2.953 6.3 1 98.47 100 ILE A O 1
ATOM 745 N N . LYS A 1 101 ? -10.405 1.923 7.957 1 98.68 101 LYS A N 1
ATOM 746 C CA . LYS A 1 101 ? -10.627 3.001 8.917 1 98.68 101 LYS A CA 1
ATOM 747 C C . LYS A 1 101 ? -9.305 3.537 9.458 1 98.68 101 LYS A C 1
ATOM 749 O O . LYS A 1 101 ? -8.469 2.77 9.939 1 98.68 101 LYS A O 1
ATOM 754 N N . SER A 1 102 ? -9.146 4.778 9.334 1 98.63 102 SER A N 1
ATOM 755 C CA . SER A 1 102 ? -8.001 5.475 9.91 1 98.63 102 SER A CA 1
ATOM 756 C C . SER A 1 102 ? -8.421 6.352 11.085 1 98.63 102 SER A C 1
ATOM 758 O O . SER A 1 102 ? -9.301 7.205 10.946 1 98.63 102 SER A O 1
ATOM 760 N N . ASN A 1 103 ? -7.819 6.128 12.147 1 98.78 103 ASN A N 1
ATOM 761 C CA . ASN A 1 103 ? -8.027 6.953 13.333 1 98.78 103 ASN A CA 1
ATOM 762 C C . ASN A 1 103 ? -6.796 7.796 13.652 1 98.78 103 ASN A C 1
ATOM 764 O O . ASN A 1 103 ? -5.77 7.266 14.083 1 98.78 103 ASN A O 1
ATOM 768 N N . PHE A 1 104 ? -6.918 9.06 13.483 1 98.71 104 PHE A N 1
ATOM 769 C CA . PHE A 1 104 ? -5.845 10.003 13.775 1 98.71 104 PHE A CA 1
ATOM 770 C C . PHE A 1 104 ? -5.881 10.427 15.239 1 98.71 104 PHE A C 1
ATOM 772 O O . PHE A 1 104 ? -6.925 10.843 15.744 1 98.71 104 PHE A O 1
ATOM 779 N N . ILE A 1 105 ? -4.806 10.318 15.837 1 98.68 105 ILE A N 1
ATOM 780 C CA . ILE A 1 105 ? -4.575 10.885 17.161 1 98.68 105 ILE A CA 1
ATOM 781 C C . ILE A 1 105 ? -3.548 12.011 17.069 1 98.68 105 ILE A C 1
ATOM 783 O O . ILE A 1 105 ? -2.356 11.759 16.881 1 98.68 105 ILE A O 1
ATOM 787 N N . ILE A 1 106 ? -4.038 13.244 17.245 1 98.09 106 ILE A N 1
ATOM 788 C CA . ILE A 1 106 ? -3.219 14.433 17.038 1 98.09 106 ILE A CA 1
ATOM 789 C C . ILE A 1 106 ? -3.033 15.168 18.364 1 98.09 106 ILE A C 1
ATOM 791 O O . ILE A 1 106 ? -4.007 15.45 19.066 1 98.09 106 ILE A O 1
ATOM 795 N N . LYS A 1 107 ? -1.824 15.421 18.711 1 98.29 107 LYS A N 1
ATOM 796 C CA . LYS A 1 107 ? -1.527 16.267 19.863 1 98.29 107 LYS A CA 1
ATOM 797 C C . LYS A 1 107 ? -1.193 17.691 19.428 1 98.29 107 LYS A C 1
ATOM 799 O O . LYS A 1 107 ? -0.2 17.917 18.734 1 98.29 107 LYS A O 1
ATOM 804 N N . SER A 1 108 ? -1.982 18.587 19.801 1 97.78 108 SER A N 1
ATOM 805 C CA . SER A 1 108 ? -1.829 19.987 19.417 1 97.78 108 SER A CA 1
ATOM 806 C C . SER A 1 108 ? -2.649 20.901 20.322 1 97.78 108 SER A C 1
ATOM 808 O O . SER A 1 108 ? -3.755 20.545 20.735 1 97.78 108 SER A O 1
ATOM 810 N N . ASN A 1 109 ? -2.157 22.1 20.585 1 97.54 109 ASN A N 1
ATOM 811 C CA . ASN A 1 109 ? -2.88 23.094 21.372 1 97.54 109 ASN A CA 1
ATOM 812 C C . ASN A 1 109 ? -3.625 24.082 20.479 1 97.54 109 ASN A C 1
ATOM 814 O O . ASN A 1 109 ? -4.229 25.037 20.971 1 97.54 109 ASN A O 1
ATOM 818 N N . GLU A 1 110 ? -3.59 23.772 19.217 1 96.97 110 GLU A N 1
ATOM 819 C CA . GLU A 1 110 ? -4.237 24.667 18.262 1 96.97 110 GLU A CA 1
ATOM 820 C C . GLU A 1 110 ? -5.757 24.582 18.369 1 96.97 110 GLU A C 1
ATOM 822 O O . GLU A 1 110 ? -6.296 23.581 18.845 1 96.97 110 GLU A O 1
ATOM 827 N N . PRO A 1 111 ? -6.451 25.637 17.898 1 96.37 111 PRO A N 1
ATOM 828 C CA . PRO A 1 111 ? -7.915 25.604 17.887 1 96.37 111 PRO A CA 1
ATOM 829 C C . PRO A 1 111 ? -8.474 24.473 17.027 1 96.37 111 PRO A C 1
ATOM 831 O O . PRO A 1 111 ? -7.932 24.18 15.958 1 96.37 111 PRO A O 1
ATOM 834 N N . GLU A 1 112 ? -9.499 23.916 17.476 1 94.47 112 GLU A N 1
ATOM 835 C CA . GLU A 1 112 ? -10.14 22.785 16.812 1 94.47 112 GLU A CA 1
ATOM 836 C C . GLU A 1 112 ? -10.532 23.136 15.379 1 94.47 112 GLU A C 1
ATOM 838 O O . GLU A 1 112 ? -10.45 22.293 14.484 1 94.47 112 GLU A O 1
ATOM 843 N N . GLU A 1 113 ? -10.942 24.302 15.181 1 96.18 113 GLU A N 1
ATOM 844 C CA . GLU A 1 113 ? -11.371 24.744 13.857 1 96.18 113 GLU A CA 1
ATOM 845 C C . GLU A 1 113 ? -10.228 24.659 12.849 1 96.18 113 GLU A C 1
ATOM 847 O O . GLU A 1 113 ? -10.435 24.263 11.7 1 96.18 113 GLU A O 1
ATOM 852 N N . LYS A 1 114 ? -9.059 25.074 13.354 1 96.27 114 LYS A N 1
ATOM 853 C CA . LYS A 1 114 ? -7.887 25.005 12.486 1 96.27 114 LYS A CA 1
ATOM 854 C C . LYS A 1 114 ? -7.539 23.558 12.148 1 96.27 114 LYS A C 1
ATOM 856 O O . LYS A 1 114 ? -7.24 23.239 10.995 1 96.27 114 LYS A O 1
ATOM 861 N N . ILE A 1 115 ? -7.64 22.712 13.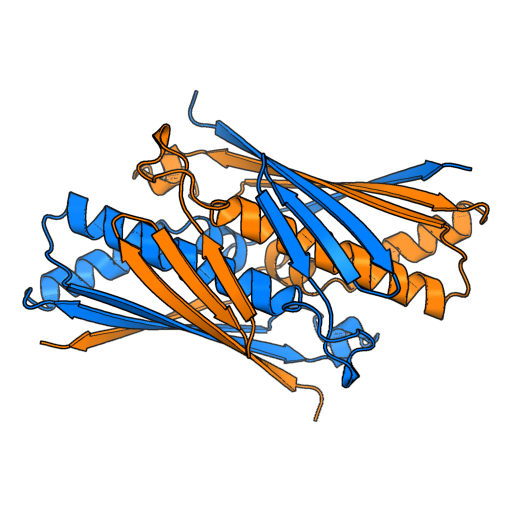136 1 96.68 115 ILE A N 1
ATOM 862 C CA . ILE A 1 115 ? -7.338 21.298 12.943 1 96.68 115 ILE A CA 1
ATOM 863 C C . ILE A 1 115 ? -8.364 20.675 11.998 1 96.68 115 ILE A C 1
ATOM 865 O O . ILE A 1 115 ? -8.009 19.888 11.117 1 96.68 115 ILE A O 1
ATOM 869 N N . ASN A 1 116 ? -9.589 21.036 12.136 1 96.65 116 ASN A N 1
ATOM 870 C CA . ASN A 1 116 ? -10.647 20.535 11.265 1 96.65 116 ASN A CA 1
ATOM 871 C C . ASN A 1 116 ? -10.388 20.892 9.805 1 96.65 116 ASN A C 1
ATOM 873 O O . ASN A 1 116 ? -10.563 20.057 8.916 1 96.65 116 ASN A O 1
ATOM 877 N N . GLU A 1 117 ? -10.021 22.081 9.611 1 96.32 117 GLU A N 1
ATOM 878 C CA . GLU A 1 117 ? -9.726 22.521 8.251 1 96.32 117 GLU A CA 1
ATOM 879 C C . GLU A 1 117 ? -8.54 21.758 7.668 1 96.32 117 GLU A C 1
ATOM 881 O O . GLU A 1 117 ? -8.562 21.362 6.501 1 96.32 117 GLU A O 1
ATOM 886 N N . MET A 1 118 ? -7.554 21.587 8.468 1 96.62 118 MET A N 1
ATOM 887 C CA . MET A 1 118 ? -6.378 20.838 8.033 1 96.62 118 MET A CA 1
ATOM 888 C C . MET A 1 118 ? -6.754 19.412 7.645 1 96.62 118 MET A C 1
ATOM 890 O O . MET A 1 118 ? -6.338 18.92 6.594 1 96.62 118 MET A O 1
ATOM 894 N N . MET A 1 119 ? -7.59 18.77 8.439 1 96.36 119 MET A N 1
ATOM 895 C CA . MET A 1 119 ? -7.944 17.371 8.218 1 96.36 119 MET A CA 1
ATOM 896 C C . MET A 1 119 ? -8.769 17.212 6.945 1 96.36 119 MET A C 1
ATOM 898 O O . MET A 1 119 ? -8.682 16.186 6.268 1 96.36 119 MET A O 1
ATOM 902 N N . LYS A 1 120 ? -9.547 18.19 6.571 1 93.99 120 LYS A N 1
ATOM 903 C CA . LYS A 1 120 ? -10.256 18.173 5.295 1 93.99 120 LYS A CA 1
ATOM 904 C C . LYS A 1 120 ? -9.28 18.107 4.124 1 93.99 120 LYS A C 1
ATOM 906 O O . LYS A 1 120 ? -9.507 17.371 3.162 1 93.99 120 LYS A O 1
ATOM 911 N N . ARG A 1 121 ? -8.218 18.816 4.27 1 91.6 121 ARG A N 1
ATOM 912 C CA . ARG A 1 121 ? -7.204 18.836 3.221 1 91.6 121 ARG A CA 1
ATOM 913 C C . ARG A 1 121 ? -6.43 17.523 3.181 1 91.6 121 ARG A C 1
ATOM 915 O O . ARG A 1 121 ? -6.118 17.013 2.103 1 91.6 121 ARG A O 1
ATOM 922 N N . VAL A 1 122 ? -6.115 17.029 4.343 1 93.78 122 VAL A N 1
ATOM 923 C CA . VAL A 1 122 ? -5.384 15.77 4.434 1 93.78 122 VAL A CA 1
ATOM 924 C C . VAL A 1 122 ? -6.149 14.674 3.696 1 93.78 122 VAL A C 1
ATOM 926 O O . VAL A 1 122 ? -5.563 13.912 2.923 1 93.78 122 VAL A O 1
ATOM 929 N N . LYS A 1 123 ? -7.42 14.605 3.84 1 91.6 123 LYS A N 1
ATOM 930 C CA . LYS A 1 123 ? -8.266 13.609 3.187 1 91.6 123 LYS A CA 1
ATOM 931 C C . LYS A 1 123 ? -8.253 13.786 1.671 1 91.6 123 LYS A C 1
ATOM 933 O O . LYS A 1 123 ? -8.339 12.808 0.926 1 91.6 123 LYS A O 1
ATOM 938 N N . GLN A 1 124 ? -8.07 14.98 1.306 1 91.81 124 GLN A N 1
ATOM 939 C CA . GLN A 1 124 ? -8.198 15.313 -0.109 1 91.81 124 GLN A CA 1
ATOM 940 C C . GLN A 1 124 ? -6.885 15.078 -0.851 1 91.81 124 GLN A C 1
ATOM 942 O O . GLN A 1 124 ? -6.888 14.741 -2.037 1 91.81 124 GLN A O 1
ATOM 947 N N . PHE A 1 125 ? -5.736 15.171 -0.146 1 94.18 125 PHE A N 1
ATOM 948 C CA . PHE A 1 125 ? -4.495 15.304 -0.901 1 94.18 125 PHE A CA 1
ATOM 949 C C . PHE A 1 125 ? -3.564 14.13 -0.622 1 94.18 125 PHE A C 1
ATOM 951 O O . PHE A 1 125 ? -2.437 14.093 -1.121 1 94.18 125 PHE A O 1
ATOM 958 N N . CYS A 1 126 ? -3.936 13.188 0.108 1 96.07 126 CYS A N 1
ATOM 959 C CA . CYS A 1 126 ? -3.102 12.022 0.376 1 96.07 126 CYS A CA 1
ATOM 960 C C . CYS A 1 126 ? -3.012 11.122 -0.851 1 96.07 126 CYS A C 1
ATOM 962 O O . CYS A 1 126 ? -3.997 10.488 -1.234 1 96.07 126 CYS A O 1
ATOM 964 N N . PRO A 1 127 ? -1.851 10.938 -1.442 1 97.34 127 PRO A N 1
ATOM 965 C CA . PRO A 1 127 ? -1.702 10.16 -2.675 1 97.34 127 PRO A CA 1
ATOM 966 C C . PRO A 1 127 ? -2.102 8.696 -2.501 1 97.34 127 PRO A C 1
ATOM 968 O O . PRO A 1 127 ? -2.84 8.152 -3.326 1 97.34 127 PRO A O 1
ATOM 971 N N . VAL A 1 128 ? -1.622 8.068 -1.426 1 98.51 128 VAL A N 1
ATOM 972 C CA . VAL A 1 128 ? -1.943 6.662 -1.205 1 98.51 128 VAL A CA 1
ATOM 973 C C . VAL A 1 128 ? -3.435 6.51 -0.921 1 98.51 128 VAL A C 1
ATOM 975 O O . VAL A 1 128 ? -4.086 5.608 -1.454 1 98.51 128 VAL A O 1
ATOM 978 N N . GLY A 1 129 ? -3.972 7.414 -0.085 1 97.87 129 GLY A N 1
ATOM 979 C CA . GLY A 1 129 ? -5.405 7.401 0.164 1 97.87 129 GLY A CA 1
ATOM 980 C C . GLY A 1 129 ? -6.231 7.548 -1.1 1 97.87 129 GLY A C 1
ATOM 981 O O . GLY A 1 129 ? -7.188 6.802 -1.313 1 97.87 129 GLY A O 1
ATOM 982 N N . ASP A 1 130 ? -5.914 8.499 -1.964 1 97.32 130 ASP A N 1
ATOM 983 C CA . ASP A 1 130 ? -6.615 8.717 -3.226 1 97.32 130 ASP A CA 1
ATOM 984 C C . ASP A 1 130 ? -6.526 7.486 -4.124 1 97.32 130 ASP A C 1
ATOM 986 O O . ASP A 1 130 ? -7.517 7.085 -4.737 1 97.32 130 ASP A O 1
ATOM 990 N N . THR A 1 131 ? -5.346 6.899 -4.216 1 98.03 131 THR A N 1
ATOM 991 C CA . THR A 1 131 ? -5.13 5.71 -5.033 1 98.03 131 THR A CA 1
ATOM 992 C C . THR A 1 131 ? -6.056 4.578 -4.596 1 98.03 131 THR A C 1
ATOM 994 O O . THR A 1 131 ? -6.641 3.889 -5.434 1 98.03 131 THR A O 1
ATOM 997 N N . ILE A 1 132 ? -6.211 4.418 -3.284 1 97.95 132 ILE A N 1
ATOM 998 C CA . ILE A 1 132 ? -6.995 3.328 -2.713 1 97.95 132 ILE A CA 1
ATOM 999 C C . ILE A 1 132 ? -8.484 3.636 -2.851 1 97.95 132 ILE A C 1
ATOM 1001 O O . ILE A 1 132 ? -9.27 2.769 -3.241 1 97.95 132 ILE A O 1
ATOM 1005 N N . SER A 1 133 ? -8.899 4.851 -2.659 1 96.91 133 SER A N 1
ATOM 1006 C CA . SER A 1 133 ? -10.318 5.166 -2.538 1 96.91 133 SER A CA 1
ATOM 1007 C C . SER A 1 133 ? -10.953 5.392 -3.906 1 96.91 133 SER A C 1
ATOM 1009 O O . SER A 1 133 ? -12.129 5.085 -4.109 1 96.91 133 SER A O 1
ATOM 1011 N N . ASN A 1 134 ? -10.241 5.909 -4.874 1 95.59 134 ASN A N 1
ATOM 1012 C CA . ASN A 1 134 ? -10.83 6.304 -6.149 1 95.59 134 ASN A CA 1
ATOM 1013 C C . ASN A 1 134 ? -10.539 5.28 -7.243 1 95.59 134 ASN A C 1
ATOM 1015 O O . ASN A 1 134 ? -11.07 5.38 -8.35 1 95.59 134 ASN A O 1
ATOM 1019 N N . GLY A 1 135 ? -9.782 4.277 -6.883 1 94.89 135 GLY A N 1
ATOM 1020 C CA . GLY A 1 135 ? -9.461 3.259 -7.87 1 94.89 135 GLY A CA 1
ATOM 1021 C C . GLY A 1 135 ? -8.394 3.698 -8.855 1 94.89 135 GLY A C 1
ATOM 1022 O O . GLY A 1 135 ? -8.36 4.861 -9.263 1 94.89 135 GLY A O 1
ATOM 1023 N N . THR A 1 136 ? -7.541 2.874 -9.219 1 96.16 136 THR A N 1
ATOM 1024 C CA . THR A 1 136 ? -6.455 3.121 -10.16 1 96.16 136 THR A CA 1
ATOM 1025 C C . THR A 1 136 ? -6.283 1.938 -11.11 1 96.16 136 THR A C 1
ATOM 1027 O O . THR A 1 136 ? -6.274 0.784 -10.676 1 96.16 136 THR A O 1
ATOM 1030 N N . ASP A 1 137 ? -6.185 2.201 -12.326 1 95.43 137 ASP A N 1
ATOM 1031 C CA . ASP A 1 137 ? -6.03 1.149 -13.326 1 95.43 137 ASP A CA 1
ATOM 1032 C C . ASP A 1 137 ? -4.714 0.399 -13.134 1 95.43 137 ASP A C 1
ATOM 1034 O O . ASP A 1 137 ? -3.658 1.016 -12.978 1 95.43 137 ASP A O 1
ATOM 1038 N N . LEU A 1 138 ? -4.802 -0.882 -13.111 1 96.89 138 LEU A N 1
ATOM 1039 C CA . LEU A 1 138 ? -3.641 -1.763 -13.037 1 96.89 138 LEU A CA 1
ATOM 1040 C C . LEU A 1 138 ? -3.447 -2.516 -14.348 1 96.89 138 LEU A C 1
ATOM 1042 O O . LEU A 1 138 ? -4.278 -3.347 -14.721 1 96.89 138 LEU A O 1
ATOM 1046 N N . ALA A 1 139 ? -2.462 -2.155 -15.04 1 97.26 139 ALA A N 1
ATOM 1047 C CA . ALA A 1 139 ? -2.076 -2.912 -16.228 1 97.26 139 ALA A CA 1
ATOM 1048 C C . ALA A 1 139 ? -1.085 -4.018 -15.876 1 97.26 139 ALA A C 1
ATOM 1050 O O . ALA A 1 139 ? -0.091 -3.773 -15.187 1 97.26 139 ALA A O 1
ATOM 1051 N N . VAL A 1 140 ? -1.372 -5.202 -16.303 1 96.85 140 VAL A N 1
ATOM 1052 C CA . VAL A 1 140 ? -0.522 -6.345 -15.987 1 96.85 140 VAL A CA 1
ATOM 1053 C C . VAL A 1 140 ? 0.003 -6.971 -17.277 1 96.85 140 VAL A C 1
ATOM 1055 O O . VAL A 1 140 ? -0.771 -7.268 -18.19 1 96.85 140 VAL A O 1
ATOM 1058 N N . LYS A 1 141 ? 1.235 -7.068 -17.351 1 97.42 141 LYS A N 1
ATOM 1059 C CA . LYS A 1 141 ? 1.91 -7.826 -18.401 1 97.42 141 LYS A CA 1
ATOM 1060 C C . LYS A 1 141 ? 2.759 -8.947 -17.81 1 97.42 141 LYS A C 1
ATOM 1062 O O . LYS A 1 141 ? 3.089 -8.924 -16.623 1 97.42 141 LYS A O 1
ATOM 1067 N N . TYR A 1 142 ? 3.001 -9.956 -18.64 1 97.02 142 TYR A N 1
ATOM 1068 C CA . TYR A 1 142 ? 3.88 -11.018 -18.163 1 97.02 142 TYR A CA 1
ATOM 1069 C C . TYR A 1 142 ? 4.691 -11.611 -19.309 1 97.02 142 TYR A C 1
ATOM 1071 O O . TYR A 1 142 ? 4.283 -11.537 -20.47 1 97.02 142 TYR A O 1
ATOM 1079 N N . SER A 1 143 ? 5.836 -12.039 -18.961 1 97.45 143 SER A N 1
ATOM 1080 C CA . SER A 1 143 ? 6.699 -12.812 -19.848 1 97.45 143 SER A CA 1
ATOM 1081 C C . SER A 1 143 ? 7.176 -14.095 -19.175 1 97.45 143 SER A C 1
ATOM 1083 O O . SER A 1 143 ? 7.35 -14.134 -17.955 1 97.45 143 SER A O 1
ATOM 1085 N N . VAL A 1 144 ? 7.361 -15.112 -20.005 1 96.41 144 VAL A N 1
ATOM 1086 C CA . VAL A 1 144 ? 7.813 -16.405 -19.5 1 96.41 144 VAL A CA 1
ATOM 1087 C C . VAL A 1 144 ? 9.184 -16.737 -20.085 1 96.41 144 VAL A C 1
ATOM 1089 O O . VAL A 1 144 ? 9.384 -16.659 -21.299 1 96.41 144 VAL A O 1
ATOM 1092 N N . LYS A 1 145 ? 10.048 -17.013 -19.177 1 94.31 145 LYS A N 1
ATOM 1093 C CA . LYS A 1 145 ? 11.373 -17.474 -19.579 1 94.31 145 LYS A CA 1
ATOM 1094 C C . LYS A 1 145 ? 11.528 -18.974 -19.344 1 94.31 145 LYS A C 1
ATOM 1096 O O . LYS A 1 145 ? 11.163 -19.482 -18.282 1 94.31 145 LYS A O 1
ATOM 1101 N N . LYS A 1 146 ? 12.059 -19.714 -20.458 1 91.31 146 LYS A N 1
ATOM 1102 C CA . LYS A 1 146 ? 12.287 -21.153 -20.365 1 91.31 146 LYS A CA 1
ATOM 1103 C C . LYS A 1 146 ? 13.71 -21.456 -19.906 1 91.31 146 LYS A C 1
ATOM 1105 O O . LYS A 1 146 ? 14.635 -20.692 -20.188 1 91.31 146 LYS A O 1
ATOM 1110 N N . MET B 1 1 ? -16.133 -18.147 9.993 1 52.14 1 MET B N 1
ATOM 1111 C CA . MET B 1 1 ? -16.339 -16.711 9.824 1 52.14 1 MET B CA 1
ATOM 1112 C C . MET B 1 1 ? -15.094 -16.047 9.247 1 52.14 1 MET B C 1
ATOM 1114 O O . MET B 1 1 ? -14.031 -16.064 9.87 1 52.14 1 MET B O 1
ATOM 1118 N N . ALA B 1 2 ? -14.931 -15.671 7.743 1 84.22 2 ALA B N 1
ATOM 1119 C CA . ALA B 1 2 ? -13.91 -15.543 6.706 1 84.22 2 ALA B CA 1
ATOM 1120 C C . ALA B 1 2 ? -13.308 -14.141 6.7 1 84.22 2 ALA B C 1
ATOM 1122 O O . ALA B 1 2 ? -12.309 -13.891 6.021 1 84.22 2 ALA B O 1
ATOM 1123 N N . ILE B 1 3 ? -13.888 -13.368 7.77 1 91.4 3 ILE B N 1
ATOM 1124 C CA . ILE B 1 3 ? -13.442 -11.979 7.766 1 91.4 3 ILE B CA 1
ATOM 1125 C C . ILE B 1 3 ? -12.21 -11.83 8.656 1 91.4 3 ILE B C 1
ATOM 1127 O O . ILE B 1 3 ? -12.227 -12.232 9.822 1 91.4 3 ILE B O 1
ATOM 1131 N N . GLU B 1 4 ? -11.178 -11.244 8.173 1 94.28 4 GLU B N 1
ATOM 1132 C CA . GLU B 1 4 ? -9.953 -10.91 8.894 1 94.28 4 GLU B CA 1
ATOM 1133 C C . GLU B 1 4 ? -9.763 -9.399 8.989 1 94.28 4 GLU B C 1
ATOM 1135 O O . GLU B 1 4 ? -10.126 -8.664 8.069 1 94.28 4 GLU B O 1
ATOM 1140 N N . VAL B 1 5 ? -9.296 -8.945 10.231 1 97.37 5 VAL B N 1
ATOM 1141 C CA . VAL B 1 5 ? -9.01 -7.529 10.437 1 97.37 5 VAL B CA 1
ATOM 1142 C C . VAL B 1 5 ? -7.502 -7.316 10.544 1 97.37 5 VAL B C 1
ATOM 1144 O O . VAL B 1 5 ? -6.851 -7.874 11.431 1 97.37 5 VAL B O 1
ATOM 1147 N N . ALA B 1 6 ? -6.972 -6.616 9.602 1 98.07 6 ALA B N 1
ATOM 1148 C CA . ALA B 1 6 ? -5.578 -6.192 9.697 1 98.07 6 ALA B CA 1
ATOM 1149 C C . ALA B 1 6 ? -5.459 -4.854 10.42 1 98.07 6 ALA B C 1
ATOM 1151 O O . ALA B 1 6 ? -6.231 -3.929 10.157 1 98.07 6 ALA B O 1
ATOM 1152 N N . LYS B 1 7 ? -4.526 -4.758 11.351 1 98.72 7 LYS B N 1
ATOM 1153 C CA . LYS B 1 7 ? -4.316 -3.549 12.141 1 98.72 7 LYS B CA 1
ATOM 1154 C C . LYS B 1 7 ? -2.877 -3.056 12.021 1 98.72 7 LYS B C 1
ATOM 1156 O O . LYS B 1 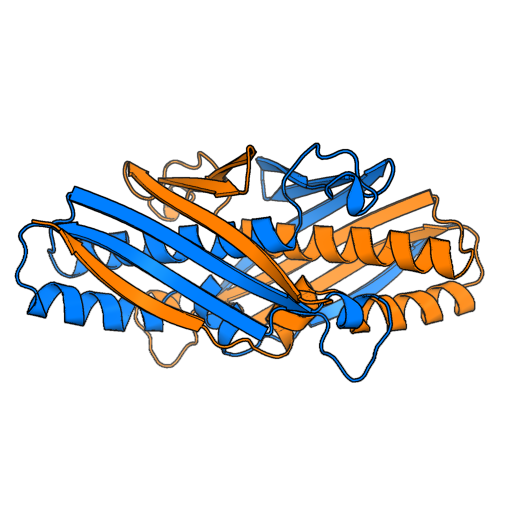7 ? -1.936 -3.85 12.087 1 98.72 7 LYS B O 1
ATOM 1161 N N . THR B 1 8 ? -2.743 -1.772 11.792 1 98.91 8 THR B N 1
ATOM 1162 C CA . THR B 1 8 ? -1.425 -1.149 11.755 1 98.91 8 THR B CA 1
ATOM 1163 C C . THR B 1 8 ? -1.438 0.188 12.49 1 98.91 8 THR B C 1
ATOM 1165 O O . THR B 1 8 ? -2.505 0.744 12.76 1 98.91 8 THR B O 1
ATOM 1168 N N . THR B 1 9 ? -0.257 0.633 12.895 1 98.94 9 THR B N 1
ATOM 1169 C CA . THR B 1 9 ? -0.069 1.949 13.496 1 98.94 9 THR B CA 1
ATOM 1170 C C . THR B 1 9 ? 1.09 2.687 12.833 1 98.94 9 THR B C 1
ATOM 1172 O O . THR B 1 9 ? 2.127 2.088 12.539 1 98.94 9 THR B O 1
ATOM 1175 N N . SER B 1 10 ? 0.889 3.94 12.567 1 98.94 10 SER B N 1
ATOM 1176 C CA . SER B 1 10 ? 1.942 4.816 12.063 1 98.94 10 SER B CA 1
ATOM 1177 C C . SER B 1 10 ? 2.169 6.001 12.996 1 98.94 10 SER B C 1
ATOM 1179 O O . SER B 1 10 ? 1.213 6.639 13.441 1 98.94 10 SER B O 1
ATOM 1181 N N . HIS B 1 11 ? 3.391 6.249 13.267 1 98.92 11 HIS B N 1
ATOM 1182 C CA . HIS B 1 11 ? 3.794 7.344 14.141 1 98.92 11 HIS B CA 1
ATOM 1183 C C . HIS B 1 11 ? 4.783 8.271 13.442 1 98.92 11 HIS B C 1
ATOM 1185 O O . HIS B 1 11 ? 5.852 7.834 13.009 1 98.92 11 HIS B O 1
ATOM 1191 N N . LEU B 1 12 ? 4.388 9.514 13.356 1 98.81 12 LEU B N 1
ATOM 1192 C CA . LEU B 1 12 ? 5.3 10.506 12.797 1 98.81 12 LEU B CA 1
ATOM 1193 C C . LEU B 1 12 ? 6.453 10.785 13.754 1 98.81 12 LEU B C 1
ATOM 1195 O O . LEU B 1 12 ? 6.232 11.163 14.907 1 98.81 12 LEU B O 1
ATOM 1199 N N . LEU B 1 13 ? 7.601 10.611 13.326 1 98.08 13 LEU B N 1
ATOM 1200 C CA . LEU B 1 13 ? 8.793 10.863 14.128 1 98.08 13 LEU B CA 1
ATOM 1201 C C . LEU B 1 13 ? 9.326 12.27 13.882 1 98.08 13 LEU B C 1
ATOM 1203 O O . LEU B 1 13 ? 8.609 13.254 14.078 1 98.08 13 LEU B O 1
ATOM 1207 N N . GLU B 1 14 ? 10.455 12.468 13.297 1 96.54 14 GLU B N 1
ATOM 1208 C CA . GLU B 1 14 ? 11.019 13.772 12.961 1 96.54 14 GLU B CA 1
ATOM 1209 C C . GLU B 1 14 ? 10.811 14.1 11.485 1 96.54 14 GLU B C 1
ATOM 1211 O O . GLU B 1 14 ? 11.016 13.246 10.619 1 96.54 14 GLU B O 1
ATOM 1216 N N . GLY B 1 15 ? 10.447 15.37 11.306 1 97 15 GLY B N 1
ATOM 1217 C CA . GLY B 1 15 ? 10.197 15.752 9.926 1 97 15 GLY B CA 1
ATOM 1218 C C . GLY B 1 15 ? 9.056 14.98 9.29 1 97 15 GLY B C 1
ATOM 1219 O O . GLY B 1 15 ? 7.942 14.963 9.818 1 97 15 GLY B O 1
ATOM 1220 N N . VAL B 1 16 ? 9.421 14.249 8.24 1 98.19 16 VAL B N 1
ATOM 1221 C CA . VAL B 1 16 ? 8.384 13.476 7.564 1 98.19 16 VAL B CA 1
ATOM 1222 C C . VAL B 1 16 ? 8.714 11.988 7.642 1 98.19 16 VAL B C 1
ATOM 1224 O O . VAL B 1 16 ? 8.222 11.193 6.837 1 98.19 16 VAL B O 1
ATOM 1227 N N . LYS B 1 17 ? 9.621 11.677 8.585 1 98.81 17 LYS B N 1
ATOM 1228 C CA . LYS B 1 17 ? 9.94 10.278 8.852 1 98.81 17 LYS B CA 1
ATOM 1229 C C . LYS B 1 17 ? 8.849 9.614 9.687 1 98.81 17 LYS B C 1
ATOM 1231 O O . LYS B 1 17 ? 8.391 10.18 10.682 1 98.81 17 LYS B O 1
ATOM 1236 N N . VAL B 1 18 ? 8.409 8.429 9.261 1 98.91 18 VAL B N 1
ATOM 1237 C CA . VAL B 1 18 ? 7.308 7.735 9.921 1 98.91 18 VAL B CA 1
ATOM 1238 C C . VAL B 1 18 ? 7.725 6.305 10.257 1 98.91 18 VAL B C 1
ATOM 1240 O O . VAL B 1 18 ? 8.367 5.633 9.447 1 98.91 18 VAL B O 1
ATOM 1243 N N . GLU B 1 19 ? 7.423 5.893 11.428 1 98.92 19 GLU B N 1
ATOM 1244 C CA . GLU B 1 19 ? 7.515 4.48 11.781 1 98.92 19 GLU B CA 1
ATOM 1245 C C . GLU B 1 19 ? 6.144 3.811 11.745 1 98.92 19 GLU B C 1
ATOM 1247 O O . GLU B 1 19 ? 5.222 4.237 12.444 1 98.92 19 GLU B O 1
ATOM 1252 N N . SER B 1 20 ? 6.001 2.837 10.927 1 98.88 20 SER B N 1
ATOM 1253 C CA . SER B 1 20 ? 4.752 2.088 10.833 1 98.88 20 SER B CA 1
ATOM 1254 C C . SER B 1 20 ? 4.934 0.648 11.302 1 98.88 20 SER B C 1
ATOM 1256 O O . SER B 1 20 ? 5.968 0.031 11.039 1 98.88 20 SER B O 1
ATOM 1258 N N . THR B 1 21 ? 3.903 0.115 11.938 1 98.88 21 THR B N 1
ATOM 1259 C CA . THR B 1 21 ? 4.008 -1.189 12.584 1 98.88 21 THR B CA 1
ATOM 1260 C C . THR B 1 21 ? 2.789 -2.049 12.265 1 98.88 21 THR B C 1
ATOM 1262 O O . THR B 1 21 ? 1.662 -1.55 12.231 1 98.88 21 THR B O 1
ATOM 1265 N N . ALA B 1 22 ? 2.993 -3.251 11.996 1 98.77 22 ALA B N 1
ATOM 1266 C CA . ALA B 1 22 ? 2.009 -4.328 11.935 1 98.77 22 ALA B CA 1
ATOM 1267 C C . ALA B 1 22 ? 2.471 -5.541 12.737 1 98.77 22 ALA B C 1
ATOM 1269 O O . ALA B 1 22 ? 3.537 -6.101 12.469 1 98.77 22 ALA B O 1
ATOM 1270 N N . ARG B 1 23 ? 1.693 -5.964 13.768 1 98.02 23 ARG B N 1
ATOM 1271 C CA . ARG B 1 23 ? 2.118 -7.01 14.692 1 98.02 23 ARG B CA 1
ATOM 1272 C C . ARG B 1 23 ? 3.485 -6.692 15.288 1 98.02 23 ARG B C 1
ATOM 1274 O O . ARG B 1 23 ? 3.626 -5.741 16.059 1 98.02 23 ARG B O 1
ATOM 1281 N N . GLU B 1 24 ? 4.434 -7.494 15.047 1 98.36 24 GLU B N 1
ATOM 1282 C CA . GLU B 1 24 ? 5.755 -7.29 15.635 1 98.36 24 GLU B CA 1
ATOM 1283 C C . GLU B 1 24 ? 6.709 -6.64 14.637 1 98.36 24 GLU B C 1
ATOM 1285 O O . GLU B 1 24 ? 7.867 -6.371 14.962 1 98.36 24 GLU B O 1
ATOM 1290 N N . PHE B 1 25 ? 6.331 -6.335 13.452 1 98.76 25 PHE B N 1
ATOM 1291 C CA . PHE B 1 25 ? 7.199 -5.825 12.398 1 98.76 25 PHE B CA 1
ATOM 1292 C C . PHE B 1 25 ? 7.116 -4.305 12.316 1 98.76 25 PHE B C 1
ATOM 1294 O O . PHE B 1 25 ? 6.036 -3.728 12.464 1 98.76 25 PHE B O 1
ATOM 1301 N N . LYS B 1 26 ? 8.285 -3.71 12.034 1 98.28 26 LYS B N 1
ATOM 1302 C CA . LYS B 1 26 ? 8.401 -2.26 11.906 1 98.28 26 LYS B CA 1
ATOM 1303 C C . LYS B 1 26 ? 9.062 -1.876 10.585 1 98.28 26 LYS B C 1
ATOM 1305 O O . LYS B 1 26 ? 9.956 -2.576 10.105 1 98.28 26 LYS B O 1
ATOM 1310 N N . MET B 1 27 ? 8.586 -0.783 10.036 1 98.09 27 MET B N 1
ATOM 1311 C CA . MET B 1 27 ? 9.271 -0.205 8.883 1 98.09 27 MET B CA 1
ATOM 1312 C C . MET B 1 27 ? 9.346 1.314 9.001 1 98.09 27 MET B C 1
ATOM 1314 O O . MET B 1 27 ? 8.449 1.942 9.567 1 98.09 27 MET B O 1
ATOM 1318 N N . ILE B 1 28 ? 10.421 1.851 8.509 1 98.74 28 ILE B N 1
ATOM 1319 C CA . ILE B 1 28 ? 10.618 3.295 8.434 1 98.74 28 ILE B CA 1
ATOM 1320 C C . ILE B 1 28 ? 10.33 3.782 7.016 1 98.74 28 ILE B C 1
ATOM 1322 O O . ILE B 1 28 ? 10.88 3.254 6.047 1 98.74 28 ILE B O 1
ATOM 1326 N N . LEU B 1 29 ? 9.435 4.664 6.931 1 98.86 29 LEU B N 1
ATOM 1327 C CA . LEU B 1 29 ? 9.17 5.341 5.666 1 98.86 29 LEU B CA 1
ATOM 1328 C C . LEU B 1 29 ? 9.553 6.815 5.747 1 98.86 29 LEU B C 1
ATOM 1330 O O . LEU B 1 29 ? 9.435 7.434 6.807 1 98.86 29 LEU B O 1
ATOM 1334 N N . ASP B 1 30 ? 10.066 7.326 4.625 1 98.77 30 ASP B N 1
ATOM 1335 C CA . ASP B 1 30 ? 10.538 8.706 4.553 1 98.77 30 ASP B CA 1
ATOM 1336 C C . ASP B 1 30 ? 10.497 9.226 3.117 1 98.77 30 ASP B C 1
ATOM 1338 O O . ASP B 1 30 ? 10.3 8.453 2.177 1 98.77 30 ASP B O 1
ATOM 1342 N N . GLU B 1 31 ? 10.586 10.466 2.976 1 98.06 31 GLU B N 1
ATOM 1343 C CA . GLU B 1 31 ? 10.724 11.065 1.652 1 98.06 31 GLU B CA 1
ATOM 1344 C C . GLU B 1 31 ? 12.192 11.269 1.289 1 98.06 31 GLU B C 1
ATOM 1346 O O . GLU B 1 31 ? 13.039 11.426 2.17 1 98.06 31 GLU B O 1
ATOM 1351 N N . PRO B 1 32 ? 12.445 11.261 -0.014 1 97.44 32 PRO B N 1
ATOM 1352 C CA . PRO B 1 32 ? 13.777 11.715 -0.417 1 97.44 32 PRO B CA 1
ATOM 1353 C C . PRO B 1 32 ? 14.066 13.152 0.01 1 97.44 32 PRO B C 1
ATOM 1355 O O . PRO B 1 32 ? 13.153 13.872 0.424 1 97.44 32 PRO B O 1
ATOM 1358 N N . GLU B 1 33 ? 15.327 13.562 -0.086 1 97.24 33 GLU B N 1
ATOM 1359 C CA . GLU B 1 33 ? 15.709 14.9 0.355 1 97.24 33 GLU B CA 1
ATOM 1360 C C . GLU B 1 33 ? 14.969 15.974 -0.438 1 97.24 33 GLU B C 1
ATOM 1362 O O . GLU B 1 33 ? 14.548 16.988 0.124 1 97.24 33 GLU B O 1
ATOM 1367 N N . ASP B 1 34 ? 14.771 15.737 -1.717 1 94.01 34 ASP B N 1
ATOM 1368 C CA . ASP B 1 34 ? 14.095 16.715 -2.564 1 94.01 34 ASP B CA 1
ATOM 1369 C C . ASP B 1 34 ? 12.599 16.759 -2.264 1 94.01 34 ASP B C 1
ATOM 1371 O O . ASP B 1 34 ? 11.903 17.686 -2.684 1 94.01 34 ASP B O 1
ATOM 1375 N N . GLY B 1 35 ? 12.12 15.778 -1.494 1 91.94 35 GLY B N 1
ATOM 1376 C CA . GLY B 1 35 ? 10.73 15.751 -1.069 1 91.94 35 GLY B CA 1
ATOM 1377 C C . GLY B 1 35 ? 10.535 16.213 0.363 1 91.94 35 GLY B C 1
ATOM 1378 O O . GLY B 1 35 ? 9.436 16.106 0.911 1 91.94 35 GLY B O 1
ATOM 1379 N N . GLY B 1 36 ? 11.686 16.614 0.987 1 94.89 36 GLY B N 1
ATOM 1380 C CA . GLY B 1 36 ? 11.588 17.194 2.317 1 94.89 36 GLY B CA 1
ATOM 1381 C C . GLY B 1 36 ? 11.969 16.224 3.42 1 94.89 36 GLY B C 1
ATOM 1382 O O . GLY B 1 36 ? 11.849 16.545 4.605 1 94.89 36 GLY B O 1
ATOM 1383 N N . GLY B 1 37 ? 12.367 15.005 3.066 1 97.94 37 GLY B N 1
ATOM 1384 C CA . GLY B 1 37 ? 12.767 14.027 4.066 1 97.94 37 GLY B CA 1
ATOM 1385 C C . GLY B 1 37 ? 14.271 13.857 4.166 1 97.94 37 GLY B C 1
ATOM 1386 O O . GLY B 1 37 ? 15.029 14.758 3.8 1 97.94 37 GLY B O 1
ATOM 1387 N N . THR B 1 38 ? 14.707 12.746 4.741 1 98.42 38 THR B N 1
ATOM 1388 C CA . THR B 1 38 ? 16.124 12.471 4.956 1 98.42 38 THR B CA 1
ATOM 1389 C C . THR B 1 38 ? 16.553 11.219 4.195 1 98.42 38 THR B C 1
ATOM 1391 O O . THR B 1 38 ? 17.645 10.693 4.421 1 98.42 38 THR B O 1
ATOM 1394 N N . ASN B 1 39 ? 15.673 10.704 3.387 1 98.39 39 ASN B N 1
ATOM 1395 C CA . ASN B 1 39 ? 15.947 9.504 2.604 1 98.39 39 ASN B CA 1
ATOM 1396 C C . ASN B 1 39 ? 16.322 8.325 3.498 1 98.39 39 ASN B C 1
ATOM 1398 O O . ASN B 1 39 ? 17.227 7.555 3.17 1 98.39 39 ASN B O 1
ATOM 1402 N N . SER B 1 40 ? 15.631 8.145 4.595 1 98.21 40 SER B N 1
ATOM 1403 C CA . SER B 1 40 ? 15.937 7.078 5.543 1 98.21 40 SER B CA 1
ATOM 1404 C C . SER B 1 40 ? 15.069 5.85 5.292 1 98.21 40 SER B C 1
ATOM 1406 O O . SER B 1 40 ? 15.184 4.847 5.999 1 98.21 40 SER B O 1
ATOM 1408 N N . GLY B 1 41 ? 14.233 5.886 4.315 1 98.37 41 GLY B N 1
ATOM 1409 C CA . GLY B 1 41 ? 13.353 4.8 3.915 1 98.37 41 GLY B CA 1
ATOM 1410 C C . GLY B 1 41 ? 12.613 5.079 2.62 1 98.37 41 GLY B C 1
ATOM 1411 O O . GLY B 1 41 ? 12.714 6.175 2.065 1 98.37 41 GLY B O 1
ATOM 1412 N N . MET B 1 42 ? 11.91 4.121 2.131 1 98.6 42 MET B N 1
ATOM 1413 C CA . MET B 1 42 ? 11.034 4.307 0.977 1 98.6 42 MET B CA 1
ATOM 1414 C C . MET B 1 42 ? 9.922 5.301 1.293 1 98.6 42 MET B C 1
ATOM 1416 O O . MET B 1 42 ? 9.526 5.449 2.451 1 98.6 42 MET B O 1
ATOM 1420 N N . ASN B 1 43 ? 9.5 6.002 0.287 1 98.57 43 ASN B N 1
ATOM 1421 C CA . ASN B 1 43 ? 8.324 6.83 0.535 1 98.57 43 ASN B CA 1
ATOM 1422 C C . ASN B 1 43 ? 7.039 6.009 0.481 1 98.57 43 ASN B C 1
ATOM 1424 O O . ASN B 1 43 ? 7.054 4.851 0.061 1 98.57 43 ASN B O 1
ATOM 1428 N N . PRO B 1 44 ? 5.938 6.538 0.899 1 98.78 44 PRO B N 1
ATOM 1429 C CA . PRO B 1 44 ? 4.711 5.748 1.029 1 98.78 44 PRO B CA 1
ATOM 1430 C C . PRO B 1 44 ? 4.216 5.202 -0.308 1 98.78 44 PRO B C 1
ATOM 1432 O O . PRO B 1 44 ? 3.645 4.11 -0.359 1 98.78 44 PRO B O 1
ATOM 1435 N N . VAL B 1 45 ? 4.395 5.901 -1.413 1 98.71 45 VAL B N 1
ATOM 1436 C CA . VAL B 1 45 ? 3.972 5.446 -2.733 1 98.71 45 VAL B CA 1
ATOM 1437 C C . VAL B 1 45 ? 4.795 4.229 -3.149 1 98.71 45 VAL B C 1
ATOM 1439 O O . VAL B 1 45 ? 4.249 3.244 -3.653 1 98.71 45 VAL B O 1
ATOM 1442 N N . GLU B 1 46 ? 6.081 4.309 -2.879 1 98.86 46 GLU B N 1
ATOM 1443 C CA . GLU B 1 46 ? 6.961 3.169 -3.118 1 98.86 46 GLU B CA 1
ATOM 1444 C C . GLU B 1 46 ? 6.541 1.963 -2.283 1 98.86 46 GLU B C 1
ATOM 1446 O O . GLU B 1 46 ? 6.508 0.836 -2.782 1 98.86 46 GLU B O 1
ATOM 1451 N N . ALA B 1 47 ? 6.208 2.184 -1.04 1 98.92 47 ALA B N 1
ATOM 1452 C CA . ALA B 1 47 ? 5.777 1.107 -0.153 1 98.92 47 ALA B CA 1
ATOM 1453 C C . ALA B 1 47 ? 4.485 0.468 -0.653 1 98.92 47 ALA B C 1
ATOM 1455 O O . ALA B 1 47 ? 4.324 -0.754 -0.591 1 98.92 47 ALA B O 1
ATOM 1456 N N . LEU B 1 48 ? 3.571 1.281 -1.128 1 98.92 48 LEU B N 1
ATOM 1457 C CA . LEU B 1 48 ? 2.337 0.784 -1.725 1 98.92 48 LEU B CA 1
ATOM 1458 C C . LEU B 1 48 ? 2.635 -0.138 -2.902 1 98.92 48 LEU B C 1
ATOM 1460 O O . LEU B 1 48 ? 2.053 -1.22 -3.012 1 98.92 48 LEU B O 1
ATOM 1464 N N . LEU B 1 49 ? 3.526 0.285 -3.773 1 98.93 49 LEU B N 1
ATOM 1465 C CA . LEU B 1 49 ? 3.869 -0.517 -4.943 1 98.93 49 LEU B CA 1
ATOM 1466 C C . LEU B 1 49 ? 4.581 -1.801 -4.531 1 98.93 49 LEU B C 1
ATOM 1468 O O . LEU B 1 49 ? 4.391 -2.848 -5.154 1 98.93 49 LEU B O 1
ATOM 1472 N N . CYS B 1 50 ? 5.388 -1.743 -3.461 1 98.95 50 CYS B N 1
ATOM 1473 C CA . CYS B 1 50 ? 6.023 -2.946 -2.935 1 98.95 50 CYS B CA 1
ATOM 1474 C C . CYS B 1 50 ? 4.983 -3.916 -2.386 1 98.95 50 CYS B C 1
ATOM 1476 O O . CYS B 1 50 ? 5.087 -5.126 -2.59 1 98.95 50 CYS B O 1
ATOM 1478 N N . ALA B 1 51 ? 4.002 -3.37 -1.708 1 98.92 51 ALA B N 1
ATOM 1479 C CA . ALA B 1 51 ? 2.909 -4.205 -1.218 1 98.92 51 ALA B CA 1
ATOM 1480 C C . ALA B 1 51 ? 2.191 -4.901 -2.37 1 98.92 51 ALA B C 1
ATOM 1482 O O . ALA B 1 51 ? 1.902 -6.098 -2.297 1 98.92 51 ALA B O 1
ATOM 1483 N N . LEU B 1 52 ? 1.952 -4.217 -3.432 1 98.82 52 LEU B N 1
ATOM 1484 C CA . LEU B 1 52 ? 1.277 -4.757 -4.607 1 98.82 52 LEU B CA 1
ATOM 1485 C C . LEU B 1 52 ? 2.105 -5.866 -5.248 1 98.82 52 LEU B C 1
ATOM 1487 O O . LEU B 1 52 ? 1.599 -6.965 -5.486 1 98.82 52 LEU B O 1
ATOM 1491 N N . GLY B 1 53 ? 3.376 -5.571 -5.494 1 98.87 53 GLY B N 1
ATOM 1492 C CA . GLY B 1 53 ? 4.24 -6.572 -6.101 1 98.87 53 GLY B CA 1
ATOM 1493 C C . GLY B 1 53 ? 4.362 -7.835 -5.27 1 98.87 53 GLY B C 1
ATOM 1494 O O . GLY B 1 53 ? 4.385 -8.942 -5.814 1 98.87 53 GLY B O 1
ATOM 1495 N N . SER B 1 54 ? 4.412 -7.657 -4 1 98.86 54 SER B N 1
ATOM 1496 C CA . SER B 1 54 ? 4.526 -8.805 -3.105 1 98.86 54 SER B CA 1
ATOM 1497 C C . SER B 1 54 ? 3.243 -9.629 -3.098 1 98.86 54 SER B C 1
ATOM 1499 O O . SER B 1 54 ? 3.29 -10.86 -3.153 1 98.86 54 SER B O 1
ATOM 1501 N N . CYS B 1 55 ? 2.146 -8.979 -3.009 1 98.63 55 CYS B N 1
ATOM 1502 C CA . CYS B 1 55 ? 0.864 -9.673 -3.048 1 98.63 55 CYS B CA 1
ATOM 1503 C C . CYS B 1 55 ? 0.712 -10.467 -4.339 1 98.63 55 CYS B C 1
ATOM 1505 O O . CYS B 1 55 ? 0.308 -11.631 -4.313 1 98.63 55 CYS B O 1
ATOM 1507 N N . GLN B 1 56 ? 1.012 -9.819 -5.446 1 98.39 56 GLN B N 1
ATOM 1508 C CA . GLN B 1 56 ? 0.937 -10.484 -6.743 1 98.39 56 GLN B CA 1
ATOM 1509 C C . GLN B 1 56 ? 1.867 -11.692 -6.797 1 98.39 56 GLN B C 1
ATOM 1511 O O . GLN B 1 56 ? 1.51 -12.733 -7.353 1 98.39 56 GLN B O 1
ATOM 1516 N N . SER B 1 57 ? 3.041 -11.574 -6.225 1 98.61 57 SER B N 1
ATOM 1517 C CA . SER B 1 57 ? 3.983 -12.687 -6.18 1 98.61 57 SER B CA 1
ATOM 1518 C C . SER B 1 57 ? 3.415 -13.861 -5.39 1 98.61 57 SER B C 1
ATOM 1520 O O . SER B 1 57 ? 3.461 -15.005 -5.848 1 98.61 57 SER B O 1
ATOM 1522 N N . ILE B 1 58 ? 2.853 -13.525 -4.263 1 98.1 58 ILE B N 1
ATOM 1523 C CA . ILE B 1 58 ? 2.343 -14.554 -3.364 1 98.1 58 ILE B CA 1
ATOM 1524 C C . ILE B 1 58 ? 1.142 -15.248 -4.003 1 98.1 58 ILE B C 1
ATOM 1526 O O . ILE B 1 58 ? 1.056 -16.478 -4.002 1 98.1 58 ILE B O 1
ATOM 1530 N N . ILE B 1 59 ? 0.254 -14.483 -4.563 1 97.13 59 ILE B N 1
ATOM 1531 C CA . ILE B 1 59 ? -0.921 -15.062 -5.205 1 97.13 59 ILE B CA 1
ATOM 1532 C C . ILE B 1 59 ? -0.488 -15.941 -6.377 1 97.13 59 ILE B C 1
ATOM 1534 O O . ILE B 1 59 ? -1.051 -17.017 -6.594 1 97.13 59 ILE B O 1
ATOM 1538 N N . THR B 1 60 ? 0.524 -15.459 -7.145 1 97.53 60 THR B N 1
ATOM 1539 C CA . THR B 1 60 ? 1.029 -16.268 -8.249 1 97.53 60 THR B CA 1
ATOM 1540 C C . THR B 1 60 ? 1.53 -17.618 -7.745 1 97.53 60 THR B C 1
ATOM 1542 O O . THR B 1 60 ? 1.206 -18.66 -8.318 1 97.53 60 THR B O 1
ATOM 1545 N N . LYS B 1 61 ? 2.273 -17.615 -6.695 1 97.33 61 LYS B N 1
ATOM 1546 C CA . LYS B 1 61 ? 2.793 -18.846 -6.106 1 97.33 61 LYS B CA 1
ATOM 1547 C C . LYS B 1 61 ? 1.659 -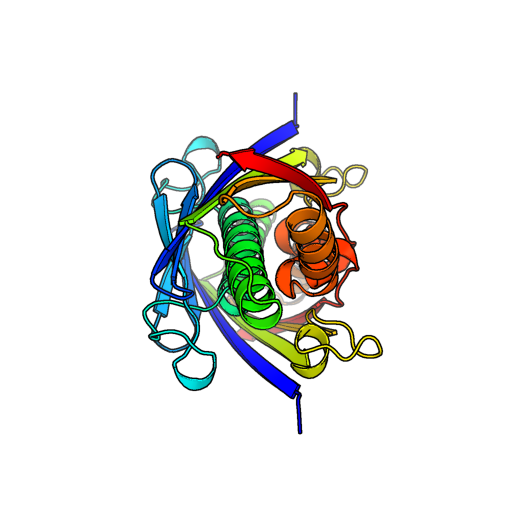19.759 -5.651 1 97.33 61 LYS B C 1
ATOM 1549 O O . LYS B 1 61 ? 1.692 -20.967 -5.895 1 97.33 61 LYS B O 1
ATOM 1554 N N . MET B 1 62 ? 0.67 -19.196 -5.023 1 95.33 62 MET B N 1
ATOM 1555 C CA . MET B 1 62 ? -0.458 -19.974 -4.518 1 95.33 62 MET B CA 1
ATOM 1556 C C . MET B 1 62 ? -1.26 -20.578 -5.666 1 95.33 62 MET B C 1
ATOM 1558 O O . MET B 1 62 ? -1.643 -21.748 -5.613 1 95.33 62 MET B O 1
ATOM 1562 N N . MET B 1 63 ? -1.5 -19.806 -6.662 1 95.28 63 MET B N 1
ATOM 1563 C CA . MET B 1 63 ? -2.255 -20.288 -7.815 1 95.28 63 MET B CA 1
ATOM 1564 C C . MET B 1 63 ? -1.481 -21.372 -8.558 1 95.28 63 MET B C 1
ATOM 1566 O O . MET B 1 63 ? -2.067 -22.351 -9.024 1 95.28 63 MET B O 1
ATOM 1570 N N . ALA B 1 64 ? -0.181 -21.154 -8.669 1 96.81 64 ALA B N 1
ATOM 1571 C CA . ALA B 1 64 ? 0.661 -22.167 -9.3 1 96.81 64 ALA B CA 1
ATOM 1572 C C . ALA B 1 64 ? 0.559 -23.5 -8.564 1 96.81 64 ALA B C 1
ATOM 1574 O O . ALA B 1 64 ? 0.385 -24.549 -9.189 1 96.81 64 ALA B O 1
ATOM 1575 N N . LYS B 1 65 ? 0.631 -23.446 -7.316 1 95.54 65 LYS B N 1
ATOM 1576 C CA . LYS B 1 65 ? 0.522 -24.648 -6.495 1 95.54 65 LYS B CA 1
ATOM 1577 C C . LYS B 1 65 ? -0.833 -25.325 -6.687 1 95.54 65 LYS B C 1
ATOM 1579 O O . LYS B 1 65 ? -0.903 -26.538 -6.893 1 95.54 65 LYS B O 1
ATOM 1584 N N . ASP B 1 66 ? -1.879 -24.578 -6.657 1 94.18 66 ASP B N 1
ATOM 1585 C CA . ASP B 1 66 ? -3.238 -25.09 -6.796 1 94.18 66 ASP B CA 1
ATOM 1586 C C . ASP B 1 66 ? -3.438 -25.755 -8.156 1 94.18 66 ASP B C 1
ATOM 1588 O O . ASP B 1 66 ? -4.183 -26.73 -8.273 1 94.18 66 ASP B O 1
ATOM 1592 N N . MET B 1 67 ? -2.733 -25.239 -9.142 1 95.71 67 MET B N 1
ATOM 1593 C CA . MET B 1 67 ? -2.945 -25.691 -10.514 1 95.71 67 MET B CA 1
ATOM 1594 C C . MET B 1 67 ? -1.881 -26.703 -10.925 1 95.71 67 MET B C 1
ATOM 1596 O O . MET B 1 67 ? -1.882 -27.185 -12.059 1 95.71 67 MET B O 1
ATOM 1600 N N . GLY B 1 68 ? -0.916 -26.898 -10.035 1 97.13 68 GLY B N 1
ATOM 1601 C CA . GLY B 1 68 ? 0.149 -27.843 -10.332 1 97.13 68 GLY B CA 1
ATOM 1602 C C . GLY B 1 68 ? 1.153 -27.314 -11.337 1 97.13 68 GLY B C 1
ATOM 1603 O O . GLY B 1 68 ? 1.654 -28.065 -12.177 1 97.13 68 GLY B O 1
ATOM 1604 N N . ILE B 1 69 ? 1.378 -26.034 -11.341 1 97.13 69 ILE B N 1
ATOM 1605 C CA . ILE B 1 69 ? 2.322 -25.389 -12.247 1 97.13 69 ILE B CA 1
ATOM 1606 C C . ILE B 1 69 ? 3.662 -25.192 -11.541 1 97.13 69 ILE B C 1
ATOM 1608 O O . ILE B 1 69 ? 3.715 -24.64 -10.439 1 97.13 69 ILE B O 1
ATOM 1612 N N . GLU B 1 70 ? 4.691 -25.661 -12.143 1 97.35 70 GLU B N 1
ATOM 1613 C CA . GLU B 1 70 ? 6.027 -25.469 -11.586 1 97.35 70 GLU B CA 1
ATOM 1614 C C . GLU B 1 70 ? 6.617 -24.13 -12.017 1 97.35 70 GLU B C 1
ATOM 1616 O O . GLU B 1 70 ? 6.763 -23.865 -13.212 1 97.35 70 GLU B O 1
ATOM 1621 N N . ILE B 1 71 ? 6.949 -23.314 -11.09 1 97.35 71 ILE B N 1
ATOM 1622 C CA . ILE B 1 71 ? 7.572 -22.018 -11.334 1 97.35 71 ILE B CA 1
ATOM 1623 C C . ILE B 1 71 ? 8.943 -21.97 -10.664 1 97.35 71 ILE B C 1
ATOM 1625 O O . ILE B 1 71 ? 9.074 -22.293 -9.481 1 97.35 71 ILE B O 1
ATOM 1629 N N . GLU B 1 72 ? 9.921 -21.667 -11.38 1 97.8 72 GLU B N 1
ATOM 1630 C CA . GLU B 1 72 ? 11.29 -21.615 -10.876 1 97.8 72 GLU B CA 1
ATOM 1631 C C . GLU B 1 72 ? 11.597 -20.257 -10.251 1 97.8 72 GLU B C 1
ATOM 1633 O O . GLU B 1 72 ? 12.366 -20.169 -9.291 1 97.8 72 GLU B O 1
ATOM 1638 N N . ASP B 1 73 ? 11.038 -19.259 -10.88 1 98.34 73 ASP B N 1
ATOM 1639 C CA . ASP B 1 73 ? 11.341 -17.908 -10.417 1 98.34 73 ASP B CA 1
ATOM 1640 C C . ASP B 1 73 ? 10.233 -16.932 -10.807 1 98.34 73 ASP B C 1
ATOM 1642 O O . ASP B 1 73 ? 9.629 -17.065 -11.873 1 98.34 73 ASP B O 1
ATOM 1646 N N . ILE B 1 74 ? 9.918 -16.033 -9.951 1 98.49 74 ILE B N 1
ATOM 1647 C CA . ILE B 1 74 ? 8.965 -14.958 -10.2 1 98.49 74 ILE B CA 1
ATOM 1648 C C . ILE B 1 74 ? 9.592 -13.615 -9.83 1 98.49 74 ILE B C 1
ATOM 1650 O O . ILE B 1 74 ? 10.041 -13.424 -8.698 1 98.49 74 ILE B O 1
ATOM 1654 N N . LYS B 1 75 ? 9.665 -12.714 -10.674 1 98.85 75 LYS B N 1
ATOM 1655 C CA . LYS B 1 75 ? 10.047 -11.32 -10.47 1 98.85 75 LYS B CA 1
ATOM 1656 C C . LYS B 1 75 ? 9.005 -10.373 -11.06 1 98.85 75 LYS B C 1
ATOM 1658 O O . LYS B 1 75 ? 8.5 -10.606 -12.16 1 98.85 75 LYS B O 1
ATOM 1663 N N . ILE B 1 76 ? 8.675 -9.367 -10.346 1 98.9 76 ILE B N 1
ATOM 1664 C CA . ILE B 1 76 ? 7.69 -8.401 -10.818 1 98.9 76 ILE B CA 1
ATOM 1665 C C . ILE B 1 76 ? 8.271 -6.991 -10.74 1 98.9 76 ILE B C 1
ATOM 1667 O O . ILE B 1 76 ? 8.733 -6.561 -9.68 1 98.9 76 ILE B O 1
ATOM 1671 N N . GLU B 1 77 ? 8.279 -6.308 -11.793 1 98.93 77 GLU B N 1
ATOM 1672 C CA . GLU B 1 77 ? 8.628 -4.893 -11.878 1 98.93 77 GLU B CA 1
ATOM 1673 C C . GLU B 1 77 ? 7.379 -4.019 -11.947 1 98.93 77 GLU B C 1
ATOM 1675 O O . GLU B 1 77 ? 6.49 -4.263 -12.766 1 98.93 77 GLU B O 1
ATOM 1680 N N . ILE B 1 78 ? 7.338 -3.057 -11.131 1 98.9 78 ILE B N 1
ATOM 1681 C CA . ILE B 1 78 ? 6.141 -2.224 -11.092 1 98.9 78 ILE B CA 1
ATOM 1682 C C . ILE B 1 78 ? 6.527 -0.757 -11.271 1 98.9 78 ILE B C 1
ATOM 1684 O O . ILE B 1 78 ? 7.515 -0.294 -10.697 1 98.9 78 ILE B O 1
ATOM 1688 N N . GLU B 1 79 ? 5.732 -0.088 -12.039 1 98.74 79 GLU B N 1
ATOM 1689 C CA . GLU B 1 79 ? 5.823 1.358 -12.212 1 98.74 79 GLU B CA 1
ATOM 1690 C C . GLU B 1 79 ? 4.483 2.033 -11.934 1 98.74 79 GLU B C 1
ATOM 1692 O O . GLU B 1 79 ? 3.429 1.509 -12.303 1 98.74 79 GLU B O 1
ATOM 1697 N N . GLY B 1 80 ? 4.565 3.125 -11.236 1 98.47 80 GLY B N 1
ATOM 1698 C CA . GLY B 1 80 ? 3.406 3.971 -10.999 1 98.47 80 GLY B CA 1
ATOM 1699 C C . GLY B 1 80 ? 3.667 5.436 -11.293 1 98.47 80 GLY B C 1
ATOM 1700 O O . GLY B 1 80 ? 4.741 5.955 -10.981 1 98.47 80 GLY B O 1
ATOM 1701 N N . LYS B 1 81 ? 2.71 6.073 -11.889 1 97.21 81 LYS B N 1
ATOM 1702 C CA . LYS B 1 81 ? 2.846 7.484 -12.237 1 97.21 81 LYS B CA 1
ATOM 1703 C C . LYS B 1 81 ? 1.995 8.361 -11.322 1 97.21 81 LYS B C 1
ATOM 1705 O O . LYS B 1 81 ? 0.855 8.015 -11.007 1 97.21 81 LYS B O 1
ATOM 1710 N N . LEU B 1 82 ? 2.631 9.358 -10.925 1 95.32 82 LEU B N 1
ATOM 1711 C CA . LEU B 1 82 ? 1.982 10.332 -10.054 1 95.32 82 LEU B CA 1
ATOM 1712 C C . LEU B 1 82 ? 2.291 11.756 -10.505 1 95.32 82 LEU B C 1
ATOM 1714 O O . LEU B 1 82 ? 3.443 12.082 -10.801 1 95.32 82 LEU B O 1
ATOM 1718 N N . ASP B 1 83 ? 1.226 12.558 -10.671 1 94.4 83 ASP B N 1
ATOM 1719 C CA . ASP B 1 83 ? 1.412 13.986 -10.913 1 94.4 83 ASP B CA 1
ATOM 1720 C C . ASP B 1 83 ? 1.478 14.761 -9.599 1 94.4 83 ASP B C 1
ATOM 1722 O O . ASP B 1 83 ? 0.472 14.894 -8.899 1 94.4 83 ASP B O 1
ATOM 1726 N N . THR B 1 84 ? 2.595 15.311 -9.272 1 91.18 84 THR B N 1
ATOM 1727 C CA . THR B 1 84 ? 2.848 15.892 -7.958 1 91.18 84 THR B CA 1
ATOM 1728 C C . THR B 1 84 ? 2.032 17.168 -7.765 1 91.18 84 THR B C 1
ATOM 1730 O O . THR B 1 84 ? 1.872 17.644 -6.639 1 91.18 84 THR B O 1
ATOM 1733 N N . GLU B 1 85 ? 1.519 17.688 -8.742 1 91.02 85 GLU B N 1
ATOM 1734 C CA . GLU B 1 85 ? 0.696 18.888 -8.614 1 91.02 85 GLU B CA 1
ATOM 1735 C C . GLU B 1 85 ? -0.604 18.588 -7.874 1 91.02 85 GLU B C 1
ATOM 1737 O O . GLU B 1 85 ? -1.214 19.487 -7.291 1 91.02 85 GLU B O 1
ATOM 1742 N N . GLY B 1 86 ? -1.031 17.391 -7.994 1 89.34 86 GLY B N 1
ATOM 1743 C CA . GLY B 1 86 ? -2.279 16.994 -7.362 1 89.34 86 GLY B CA 1
ATOM 1744 C C . GLY B 1 86 ? -2.259 17.147 -5.853 1 89.34 86 GLY B C 1
ATOM 1745 O O . GLY B 1 86 ? -3.185 17.714 -5.269 1 89.34 86 GLY B O 1
ATOM 1746 N N . PHE B 1 87 ? -1.11 16.757 -5.322 1 85.3 87 PHE B N 1
ATOM 1747 C CA . PHE B 1 87 ? -1.1 16.844 -3.866 1 85.3 87 PHE B CA 1
ATOM 1748 C C . PHE B 1 87 ? -0.424 18.13 -3.405 1 85.3 87 PHE B C 1
ATOM 1750 O O . PHE B 1 87 ? -0.425 18.445 -2.213 1 85.3 87 PHE B O 1
ATOM 1757 N N . GLN B 1 88 ? 0.043 18.877 -4.287 1 85.81 88 GLN B N 1
ATOM 1758 C CA . GLN B 1 88 ? 0.621 20.174 -3.95 1 85.81 88 GLN B CA 1
ATOM 1759 C C . GLN B 1 88 ? -0.428 21.28 -4.023 1 85.81 88 GLN B C 1
ATOM 1761 O O . GLN B 1 88 ? -0.114 22.455 -3.823 1 85.81 88 GLN B O 1
ATOM 1766 N N . GLY B 1 89 ? -1.693 20.888 -4.413 1 81.68 89 GLY B N 1
ATOM 1767 C CA . GLY B 1 89 ? -2.75 21.877 -4.269 1 81.68 89 GLY B CA 1
ATOM 1768 C C . GLY B 1 89 ? -3.577 22.055 -5.528 1 81.68 89 GLY B C 1
ATOM 1769 O O . GLY B 1 89 ? -4.613 22.722 -5.507 1 81.68 89 GLY B O 1
ATOM 1770 N N . ASN B 1 90 ? -3.182 21.489 -6.618 1 88.43 90 ASN B N 1
ATOM 1771 C CA . ASN B 1 90 ? -3.976 21.563 -7.84 1 88.43 90 ASN B CA 1
ATOM 1772 C C . ASN B 1 90 ? -5.145 20.582 -7.809 1 88.43 90 ASN B C 1
ATOM 1774 O O . ASN B 1 90 ? -4.972 19.395 -8.092 1 88.43 90 ASN B O 1
ATOM 1778 N N . THR B 1 91 ? -6.303 21.073 -7.619 1 89 91 THR B N 1
ATOM 1779 C CA . THR B 1 91 ? -7.479 20.24 -7.392 1 89 91 THR B CA 1
ATOM 1780 C C . THR B 1 91 ? -7.967 19.624 -8.7 1 89 91 THR B C 1
ATOM 1782 O O . THR B 1 91 ? -8.822 18.736 -8.694 1 89 91 THR B O 1
ATOM 1785 N N . LYS B 1 92 ? -7.386 20.015 -9.881 1 92.55 92 LYS B N 1
ATOM 1786 C CA . LYS B 1 92 ? -7.768 19.462 -11.177 1 92.55 92 LYS B CA 1
ATOM 1787 C C . LYS B 1 92 ? -7.004 18.175 -11.474 1 92.55 92 LYS B C 1
ATOM 1789 O O . LYS B 1 92 ? -7.323 17.463 -12.428 1 92.55 92 LYS B O 1
ATOM 1794 N N . ILE B 1 93 ? -6.041 17.967 -10.706 1 93.92 93 ILE B N 1
ATOM 1795 C CA . ILE B 1 93 ? -5.196 16.787 -10.857 1 93.92 93 ILE B CA 1
ATOM 1796 C C . ILE B 1 93 ? -5.339 15.89 -9.629 1 93.92 93 ILE B C 1
ATOM 1798 O O . ILE B 1 93 ? -5.234 16.36 -8.494 1 93.92 93 ILE B O 1
ATOM 1802 N N . ARG B 1 94 ? -5.647 14.666 -9.864 1 94.2 94 ARG B N 1
ATOM 1803 C CA . ARG B 1 94 ? -5.772 13.796 -8.699 1 94.2 94 ARG B CA 1
ATOM 1804 C C . ARG B 1 94 ? -4.431 13.634 -7.991 1 94.2 94 ARG B C 1
ATOM 1806 O O . ARG B 1 94 ? -3.386 13.559 -8.64 1 94.2 94 ARG B O 1
ATOM 1813 N N . PRO B 1 95 ? -4.456 13.512 -6.709 1 95.83 95 PRO B N 1
ATOM 1814 C CA . PRO B 1 95 ? -3.195 13.368 -5.978 1 95.83 95 PRO B CA 1
ATOM 1815 C C . PRO B 1 95 ? -2.611 11.961 -6.08 1 95.83 95 PRO B C 1
ATOM 1817 O O . PRO B 1 95 ? -1.397 11.782 -5.949 1 95.83 95 PRO B O 1
ATOM 1820 N N . GLY B 1 96 ? -3.398 11 -6.281 1 96.99 96 GLY B N 1
ATOM 1821 C CA . GLY B 1 96 ? -2.948 9.617 -6.273 1 96.99 96 GLY B CA 1
ATOM 1822 C C . GLY B 1 96 ? -2.351 9.176 -7.597 1 96.99 96 GLY B C 1
ATOM 1823 O O . GLY B 1 96 ? -2.161 9.992 -8.501 1 96.99 96 GLY B O 1
ATOM 1824 N N . LEU B 1 97 ? -2.008 7.885 -7.679 1 97.9 97 LEU B N 1
ATOM 1825 C CA . LEU B 1 97 ? -1.441 7.284 -8.881 1 97.9 97 LEU B CA 1
ATOM 1826 C C . LEU B 1 97 ? -2.471 7.24 -10.004 1 97.9 97 LEU B C 1
ATOM 1828 O O . LEU B 1 97 ? -3.641 6.928 -9.768 1 97.9 97 LEU B O 1
ATOM 1832 N N . SER B 1 98 ? -2.099 7.56 -11.17 1 94.74 98 SER B N 1
ATOM 1833 C CA . SER B 1 98 ? -2.994 7.54 -12.322 1 94.74 98 SER B CA 1
ATOM 1834 C C . SER B 1 98 ? -2.99 6.175 -13.002 1 94.74 98 SER B C 1
ATOM 1836 O O . SER B 1 98 ? -4.001 5.755 -13.568 1 94.74 98 SER B O 1
ATOM 1838 N N . ASN B 1 99 ? -1.852 5.574 -12.972 1 95.28 99 ASN B N 1
ATOM 1839 C CA . ASN B 1 99 ? -1.7 4.247 -13.56 1 95.28 99 ASN B CA 1
ATOM 1840 C C . ASN B 1 99 ? -0.586 3.457 -12.88 1 95.28 99 ASN B C 1
ATOM 1842 O O . ASN B 1 99 ? 0.398 4.036 -12.416 1 95.28 99 ASN B O 1
ATOM 1846 N N . ILE B 1 100 ? -0.803 2.199 -12.859 1 98.47 100 ILE B N 1
ATOM 1847 C CA . ILE B 1 100 ? 0.195 1.272 -12.338 1 98.47 100 ILE B CA 1
ATOM 1848 C C . ILE B 1 100 ? 0.401 0.126 -13.326 1 98.47 100 ILE B C 1
ATOM 1850 O O . ILE B 1 100 ? -0.566 -0.446 -13.834 1 98.47 100 ILE B O 1
ATOM 1854 N N . LYS B 1 101 ? 1.623 -0.147 -13.63 1 98.68 101 LYS B N 1
ATOM 1855 C CA . LYS B 1 101 ? 1.967 -1.25 -14.523 1 98.68 101 LYS B CA 1
ATOM 1856 C C . LYS B 1 101 ? 2.819 -2.293 -13.805 1 98.68 101 LYS B C 1
ATOM 1858 O O . LYS B 1 101 ? 3.843 -1.96 -13.206 1 98.68 101 LYS B O 1
ATOM 1863 N N . SER B 1 102 ? 2.36 -3.48 -13.851 1 98.61 102 SER B N 1
ATOM 1864 C CA . SER B 1 102 ? 3.11 -4.618 -13.329 1 98.61 102 SER B CA 1
ATOM 1865 C C . SER B 1 102 ? 3.61 -5.514 -14.457 1 98.61 102 SER B C 1
ATOM 1867 O O . SER B 1 102 ? 2.822 -5.978 -15.284 1 98.61 102 SER B O 1
ATOM 1869 N N . ASN B 1 103 ? 4.846 -5.712 -14.465 1 98.78 103 ASN B N 1
ATOM 1870 C CA . ASN B 1 103 ? 5.464 -6.635 -15.411 1 98.78 103 ASN B CA 1
ATOM 1871 C C . ASN B 1 103 ? 5.986 -7.887 -14.713 1 98.78 103 ASN B C 1
ATOM 1873 O O . ASN B 1 103 ? 6.975 -7.828 -13.979 1 98.78 103 ASN B O 1
ATOM 1877 N N . PHE B 1 104 ? 5.357 -8.982 -14.967 1 98.71 104 PHE B N 1
ATOM 1878 C CA . PHE B 1 104 ? 5.757 -10.268 -14.407 1 98.71 104 PHE B CA 1
ATOM 1879 C C . PHE B 1 104 ? 6.821 -10.929 -15.275 1 98.71 104 PHE B C 1
ATOM 1881 O O . PHE B 1 104 ? 6.648 -11.056 -16.489 1 98.71 104 PHE B O 1
ATOM 1888 N N . ILE B 1 105 ? 7.839 -11.303 -14.667 1 98.68 105 ILE B N 1
ATOM 1889 C CA . ILE B 1 105 ? 8.857 -12.158 -15.269 1 98.68 105 ILE B CA 1
ATOM 1890 C C . ILE B 1 105 ? 8.853 -13.524 -14.586 1 98.68 105 ILE B C 1
ATOM 1892 O O . ILE B 1 105 ? 9.306 -13.656 -13.446 1 98.68 105 ILE B O 1
ATOM 1896 N N . ILE B 1 106 ? 8.365 -14.539 -15.322 1 98.1 106 ILE B N 1
ATOM 1897 C CA . ILE B 1 106 ? 8.151 -15.869 -14.764 1 98.1 106 ILE B CA 1
ATOM 1898 C C . ILE B 1 106 ? 9.092 -16.868 -15.435 1 98.1 106 ILE B C 1
ATOM 1900 O O . ILE B 1 106 ? 9.157 -16.939 -16.665 1 98.1 106 ILE B O 1
ATOM 1904 N N . LYS B 1 107 ? 9.824 -17.571 -14.66 1 98.31 107 LYS B N 1
ATOM 1905 C CA . LYS B 1 107 ? 10.629 -18.677 -15.172 1 98.31 107 LYS B CA 1
ATOM 1906 C C . LYS B 1 107 ? 9.932 -20.015 -14.944 1 98.31 107 LYS B C 1
ATOM 1908 O O . LYS B 1 107 ? 9.708 -20.418 -13.801 1 98.31 107 LYS B O 1
ATOM 1913 N N . SER B 1 108 ? 9.59 -20.65 -15.973 1 97.8 108 SER B N 1
ATOM 1914 C CA . SER B 1 108 ? 8.869 -21.918 -15.921 1 97.8 108 SER B CA 1
ATOM 1915 C C . SER B 1 108 ? 8.959 -22.66 -17.25 1 97.8 108 SER B C 1
ATOM 1917 O O . SER B 1 108 ? 8.938 -22.041 -18.315 1 97.8 108 SER B O 1
ATOM 1919 N N . ASN B 1 109 ? 8.991 -23.975 -17.217 1 97.58 109 ASN B N 1
ATOM 1920 C CA . ASN B 1 109 ? 9 -24.802 -18.419 1 97.58 109 ASN B CA 1
ATOM 1921 C C . ASN B 1 109 ? 7.598 -25.289 -18.775 1 97.58 109 ASN B C 1
ATOM 1923 O O . ASN B 1 109 ? 7.425 -26.055 -19.724 1 97.58 109 ASN B O 1
ATOM 1927 N N . GLU B 1 110 ? 6.671 -24.77 -18.033 1 96.99 110 GLU B N 1
ATOM 1928 C CA . GLU B 1 110 ? 5.292 -25.193 -18.258 1 96.99 110 GLU B CA 1
ATOM 1929 C C . GLU B 1 110 ? 4.746 -24.622 -19.564 1 96.99 110 GLU B C 1
ATOM 1931 O O . GLU B 1 110 ? 5.244 -23.61 -20.061 1 96.99 110 GLU B O 1
ATOM 1936 N N . PRO B 1 111 ? 3.694 -25.271 -20.11 1 96.37 111 PRO B N 1
ATOM 1937 C CA . PRO B 1 111 ? 3.055 -24.743 -21.317 1 96.37 111 PRO B CA 1
ATOM 1938 C C . PRO B 1 111 ? 2.471 -23.347 -21.114 1 96.37 111 PRO B C 1
ATOM 1940 O O . PRO B 1 111 ? 1.916 -23.055 -20.051 1 96.37 111 PRO B O 1
ATOM 1943 N N . GLU B 1 112 ? 2.587 -22.572 -22.091 1 94.48 112 GLU B N 1
ATOM 1944 C CA . GLU B 1 112 ? 2.135 -21.185 -22.054 1 94.48 112 GLU B CA 1
ATOM 1945 C C . GLU B 1 112 ? 0.65 -21.096 -21.714 1 94.48 112 GLU B C 1
ATOM 1947 O O . GLU B 1 112 ? 0.222 -20.175 -21.017 1 94.48 112 GLU B O 1
ATOM 1952 N N . GLU B 1 113 ? -0.084 -21.99 -22.187 1 96.17 113 GLU B N 1
ATOM 1953 C CA . GLU B 1 113 ? -1.525 -21.994 -21.951 1 96.17 113 GLU B CA 1
ATOM 1954 C C . GLU B 1 113 ? -1.841 -22.107 -20.463 1 96.17 113 GLU B C 1
ATOM 1956 O O . GLU B 1 113 ? -2.76 -21.453 -19.966 1 96.17 113 GLU B O 1
ATOM 1961 N N . LYS B 1 114 ? -1.05 -22.983 -19.828 1 96.23 114 LYS B N 1
ATOM 1962 C CA . LYS B 1 114 ? -1.241 -23.147 -18.389 1 96.23 114 LYS B CA 1
ATOM 1963 C C . LYS B 1 114 ? -0.888 -21.866 -17.639 1 96.23 114 LYS B C 1
ATOM 1965 O O . LYS B 1 114 ? -1.614 -21.45 -16.734 1 96.23 114 LYS B O 1
ATOM 1970 N N . ILE B 1 115 ? 0.186 -21.249 -18.067 1 96.65 115 ILE B N 1
ATOM 1971 C CA . ILE B 1 115 ? 0.63 -20.01 -17.438 1 96.65 115 ILE B CA 1
ATOM 1972 C C . ILE B 1 115 ? -0.399 -18.909 -17.684 1 96.65 115 ILE B C 1
ATOM 1974 O O . ILE B 1 115 ? -0.715 -18.133 -16.78 1 96.65 115 ILE B O 1
ATOM 1978 N N . ASN B 1 116 ? -0.943 -18.848 -18.843 1 96.61 116 ASN B N 1
ATOM 1979 C CA . ASN B 1 116 ? -1.965 -17.863 -19.18 1 96.61 116 ASN B CA 1
ATOM 1980 C C . ASN B 1 116 ? -3.191 -17.996 -18.281 1 96.61 116 ASN B C 1
ATOM 1982 O O . ASN B 1 116 ? -3.729 -16.995 -17.805 1 96.61 116 ASN B O 1
ATOM 1986 N N . GLU B 1 117 ? -3.588 -19.181 -18.111 1 96.22 117 GLU B N 1
ATOM 1987 C CA . GLU B 1 117 ? -4.74 -19.422 -17.248 1 96.22 117 GLU B CA 1
ATOM 1988 C C . GLU B 1 117 ? -4.45 -19.003 -15.809 1 96.22 117 GLU B C 1
ATOM 1990 O O . GLU B 1 117 ? -5.302 -18.406 -15.147 1 96.22 117 GLU B O 1
ATOM 1995 N N . MET B 1 118 ? -3.296 -19.335 -15.364 1 96.52 118 MET B N 1
ATOM 1996 C CA . MET B 1 118 ? -2.892 -18.956 -14.013 1 96.52 118 MET B CA 1
ATOM 1997 C C . MET B 1 118 ? -2.903 -17.44 -13.847 1 96.52 118 MET B C 1
ATOM 1999 O O . MET B 1 118 ? -3.431 -16.923 -12.861 1 96.52 118 MET B O 1
ATOM 2003 N N . MET B 1 119 ? -2.393 -16.722 -14.827 1 96.25 119 MET B N 1
ATOM 2004 C CA . MET B 1 119 ? -2.263 -15.271 -14.736 1 96.25 119 MET B CA 1
ATOM 2005 C C . MET B 1 119 ? -3.633 -14.6 -14.736 1 96.25 119 MET B C 1
ATOM 2007 O O . MET B 1 119 ? -3.816 -13.552 -14.116 1 96.25 119 MET B O 1
ATOM 2011 N N . LYS B 1 120 ? -4.621 -15.168 -15.378 1 93.82 120 LYS B N 1
ATOM 2012 C CA . LYS B 1 120 ? -5.991 -14.667 -15.308 1 93.82 120 LYS B CA 1
ATOM 2013 C C . LYS B 1 120 ? -6.518 -14.705 -13.877 1 93.82 120 LYS B C 1
ATOM 2015 O O . LYS B 1 120 ? -7.174 -13.764 -13.426 1 93.82 120 LYS B O 1
ATOM 2020 N N . ARG B 1 121 ? -6.159 -15.734 -13.201 1 91.42 121 ARG B N 1
ATOM 2021 C CA . ARG B 1 121 ? -6.597 -15.891 -11.818 1 91.42 121 ARG B CA 1
ATOM 2022 C C . ARG B 1 121 ? -5.851 -14.932 -10.896 1 91.42 121 ARG B C 1
ATOM 2024 O O . ARG B 1 121 ? -6.442 -14.36 -9.977 1 91.42 121 ARG B O 1
ATOM 2031 N N . VAL B 1 122 ? -4.579 -14.809 -11.142 1 93.56 122 VAL B N 1
ATOM 2032 C CA . VAL B 1 122 ? -3.761 -13.911 -10.334 1 93.56 122 VAL B CA 1
ATOM 2033 C C . VAL B 1 122 ? -4.349 -12.503 -10.37 1 93.56 122 VAL B C 1
ATOM 2035 O O . VAL B 1 122 ? -4.478 -11.85 -9.332 1 93.56 122 VAL B O 1
ATOM 2038 N N . LYS B 1 123 ? -4.771 -12.035 -11.481 1 91.38 123 LYS B N 1
ATOM 2039 C CA . LYS B 1 123 ? -5.354 -10.707 -11.649 1 91.38 123 LYS B CA 1
ATOM 2040 C C . LYS B 1 123 ? -6.671 -10.585 -10.888 1 91.38 123 LYS B C 1
ATOM 2042 O O . LYS B 1 123 ? -7.007 -9.51 -10.387 1 91.38 123 LYS B O 1
ATOM 2047 N N . GLN B 1 124 ? -7.29 -11.677 -10.779 1 91.73 124 GLN B N 1
ATOM 2048 C CA . GLN B 1 124 ? -8.637 -11.671 -10.217 1 91.73 124 GLN B CA 1
ATOM 2049 C C . GLN B 1 124 ? -8.597 -11.754 -8.694 1 91.73 124 GLN B C 1
ATOM 2051 O O . GLN B 1 124 ? -9.476 -11.219 -8.015 1 91.73 124 GLN B O 1
ATOM 2056 N N . PHE B 1 125 ? -7.528 -12.351 -8.121 1 94.08 125 PHE B N 1
ATOM 2057 C CA . PHE B 1 125 ? -7.653 -12.748 -6.723 1 94.08 125 PHE B CA 1
ATOM 2058 C C . PHE B 1 125 ? -6.624 -12.026 -5.861 1 94.08 125 PHE B C 1
ATOM 2060 O O . PHE B 1 125 ? -6.546 -12.258 -4.653 1 94.08 125 PHE B O 1
ATOM 2067 N N . CYS B 1 126 ? -5.863 -11.178 -6.365 1 96.04 126 CYS B N 1
ATOM 2068 C CA . CYS B 1 126 ? -4.885 -10.43 -5.581 1 96.04 126 CYS B CA 1
ATOM 2069 C C . CYS B 1 126 ? -5.571 -9.394 -4.699 1 96.04 126 CYS B C 1
ATOM 2071 O O . CYS B 1 126 ? -6.12 -8.412 -5.2 1 96.04 126 CYS B O 1
ATOM 2073 N N . PRO B 1 127 ? -5.475 -9.493 -3.393 1 97.31 127 PRO B N 1
ATOM 2074 C CA . PRO B 1 127 ? -6.177 -8.587 -2.481 1 97.31 127 PRO B CA 1
ATOM 2075 C C . PRO B 1 127 ? -5.717 -7.138 -2.619 1 97.31 127 PRO B C 1
ATOM 2077 O O . PRO B 1 127 ? -6.546 -6.228 -2.698 1 97.31 127 PRO B O 1
ATOM 2080 N N . VAL B 1 128 ? -4.407 -6.933 -2.657 1 98.5 128 VAL B N 1
ATOM 2081 C CA . VAL B 1 128 ? -3.891 -5.572 -2.766 1 98.5 128 VAL B CA 1
ATOM 2082 C C . VAL B 1 128 ? -4.264 -4.985 -4.125 1 98.5 128 VAL B C 1
ATOM 2084 O O . VAL B 1 128 ? -4.693 -3.832 -4.214 1 98.5 128 VAL B O 1
ATOM 2087 N N . GLY B 1 129 ? -4.117 -5.794 -5.178 1 97.84 129 GLY B N 1
ATOM 2088 C CA . GLY B 1 129 ? -4.536 -5.347 -6.496 1 97.84 129 GLY B CA 1
ATOM 2089 C C . GLY B 1 129 ? -6.002 -4.959 -6.557 1 97.84 129 GLY B C 1
ATOM 2090 O O . GLY B 1 129 ? -6.349 -3.906 -7.095 1 97.84 129 GLY B O 1
ATOM 2091 N N . ASP B 1 130 ? -6.897 -5.781 -6.031 1 97.29 130 ASP B N 1
ATOM 2092 C CA . ASP B 1 130 ? -8.331 -5.505 -6.004 1 97.29 130 ASP B CA 1
ATOM 2093 C C . ASP B 1 130 ? -8.629 -4.227 -5.222 1 97.29 130 ASP B C 1
ATOM 2095 O O . ASP B 1 130 ? -9.441 -3.405 -5.652 1 97.29 130 ASP B O 1
ATOM 2099 N N . THR B 1 131 ? -7.982 -4.062 -4.08 1 98.03 131 THR B N 1
ATOM 2100 C CA . THR B 1 131 ? -8.17 -2.881 -3.245 1 98.03 131 THR B CA 1
ATOM 2101 C C . THR B 1 131 ? -7.835 -1.611 -4.02 1 98.03 131 THR B C 1
ATOM 2103 O O . THR B 1 131 ? -8.56 -0.617 -3.938 1 98.03 131 THR B O 1
ATOM 2106 N N . ILE B 1 132 ? -6.763 -1.66 -4.799 1 97.97 132 ILE B N 1
ATOM 2107 C CA . ILE B 1 132 ? -6.267 -0.501 -5.533 1 97.97 132 ILE B CA 1
ATOM 2108 C C . ILE B 1 132 ? -7.14 -0.257 -6.762 1 97.97 132 ILE B C 1
ATOM 2110 O O . ILE B 1 132 ? -7.521 0.882 -7.044 1 97.97 132 ILE B O 1
ATOM 2114 N N . SER B 1 133 ? -7.563 -1.27 -7.451 1 96.97 133 SER B N 1
ATOM 2115 C CA . SER B 1 133 ? -8.192 -1.105 -8.757 1 96.97 133 SER B CA 1
ATOM 2116 C C . SER B 1 133 ? -9.686 -0.831 -8.621 1 96.97 133 SER B C 1
ATOM 2118 O O . SER B 1 133 ? -10.266 -0.109 -9.434 1 96.97 133 SER B O 1
ATOM 2120 N N . ASN B 1 134 ? -10.356 -1.361 -7.619 1 95.56 134 ASN B N 1
ATOM 2121 C CA . ASN B 1 134 ? -11.81 -1.275 -7.523 1 95.56 134 ASN B CA 1
ATOM 2122 C C . ASN B 1 134 ? -12.244 -0.209 -6.522 1 95.56 134 ASN B C 1
ATOM 2124 O O . ASN B 1 134 ? -13.431 0.102 -6.415 1 95.56 134 ASN B O 1
ATOM 2128 N N . GLY B 1 135 ? -11.275 0.379 -5.888 1 94.86 135 GLY B N 1
ATOM 2129 C CA . GLY B 1 135 ? -11.612 1.398 -4.907 1 94.86 135 GLY B CA 1
ATOM 2130 C C . GLY B 1 135 ? -12.118 0.822 -3.598 1 94.86 135 GLY B C 1
ATOM 2131 O O . GLY B 1 135 ? -12.844 -0.175 -3.592 1 94.86 135 GLY B O 1
ATOM 2132 N N . THR B 1 136 ? -11.757 1.352 -2.535 1 96.1 136 THR B N 1
ATOM 2133 C CA . THR B 1 136 ? -12.155 0.939 -1.194 1 96.1 136 THR B CA 1
ATOM 2134 C C . THR B 1 136 ? -12.473 2.154 -0.326 1 96.1 136 THR B C 1
ATOM 2136 O O . THR B 1 136 ? -11.719 3.129 -0.314 1 96.1 136 THR B O 1
ATOM 2139 N N . ASP B 1 137 ? -13.54 2.11 0.337 1 95.42 137 ASP B N 1
ATOM 2140 C CA . ASP B 1 137 ? -13.952 3.219 1.193 1 95.42 137 ASP B CA 1
ATOM 2141 C C . ASP B 1 137 ? -12.958 3.432 2.332 1 95.42 137 ASP B C 1
ATOM 2143 O O . ASP B 1 137 ? -12.573 2.48 3.014 1 95.42 137 ASP B O 1
ATOM 2147 N N . LEU B 1 138 ? -12.544 4.637 2.488 1 96.86 138 LEU B N 1
ATOM 2148 C CA . LEU B 1 138 ? -11.671 5.047 3.583 1 96.86 138 LEU B CA 1
ATOM 2149 C C . LEU B 1 138 ? -12.416 5.943 4.566 1 96.86 138 LEU B C 1
ATOM 2151 O O . LEU B 1 138 ? -12.789 7.068 4.228 1 96.86 138 LEU B O 1
ATOM 2155 N N . ALA B 1 139 ? -12.688 5.422 5.667 1 97.26 139 ALA B N 1
ATOM 2156 C CA . ALA B 1 139 ? -13.253 6.228 6.746 1 97.26 139 ALA B CA 1
ATOM 2157 C C . ALA B 1 139 ? -12.152 6.845 7.605 1 97.26 139 ALA B C 1
ATOM 2159 O O . ALA B 1 139 ? -11.225 6.151 8.029 1 97.26 139 ALA B O 1
ATOM 2160 N N . VAL B 1 140 ? -12.24 8.106 7.819 1 96.9 140 VAL B N 1
ATOM 2161 C CA . VAL B 1 140 ? -11.219 8.812 8.587 1 96.9 140 VAL B CA 1
ATOM 2162 C C . VAL B 1 140 ? -11.854 9.466 9.812 1 96.9 140 VAL B C 1
ATOM 2164 O O . VAL B 1 140 ? -12.854 10.179 9.695 1 96.9 140 VAL B O 1
ATOM 2167 N N . LYS B 1 141 ? -11.347 9.167 10.882 1 97.44 141 LYS B N 1
ATOM 2168 C CA . LYS B 1 141 ? -11.675 9.844 12.133 1 97.44 141 LYS B CA 1
ATOM 2169 C C . LYS B 1 141 ? -10.435 10.478 12.757 1 97.44 141 LYS B C 1
ATOM 2171 O O . LYS B 1 141 ? -9.307 10.107 12.423 1 97.44 141 LYS B O 1
ATOM 2176 N N . TYR B 1 142 ? -10.682 11.476 13.59 1 97.05 142 TYR B N 1
ATOM 2177 C CA . TYR B 1 142 ? -9.542 12.064 14.284 1 97.05 142 TYR B CA 1
ATOM 2178 C C . TYR B 1 142 ? -9.945 12.568 15.664 1 97.05 142 TYR B C 1
ATOM 2180 O O . TYR B 1 142 ? -11.117 12.865 15.906 1 97.05 142 TYR B O 1
ATOM 2188 N N . SER B 1 143 ? -9.014 12.517 16.521 1 97.45 143 SER B N 1
ATOM 2189 C CA . SER B 1 143 ? -9.119 13.114 17.848 1 97.45 143 SER B CA 1
ATOM 2190 C C . SER B 1 143 ? -7.916 14.001 18.152 1 97.45 143 SER B C 1
ATOM 2192 O O . SER B 1 143 ? -6.808 13.737 17.679 1 97.45 143 SER B O 1
ATOM 2194 N N . VAL B 1 144 ? -8.184 15.037 18.928 1 96.44 144 VAL B N 1
ATOM 2195 C CA . VAL B 1 144 ? -7.131 15.977 19.296 1 96.44 144 VAL B CA 1
ATOM 2196 C C . VAL B 1 144 ? -6.91 15.941 20.807 1 96.44 144 VAL B C 1
ATOM 2198 O O . VAL B 1 144 ? -7.863 16.041 21.583 1 96.44 144 VAL B O 1
ATOM 2201 N N . LYS B 1 145 ? -5.681 15.721 21.121 1 94.23 145 LYS B N 1
ATOM 2202 C CA . LYS B 1 145 ? -5.283 15.782 22.525 1 94.23 145 LYS B CA 1
ATOM 2203 C C . LYS B 1 145 ? -4.51 17.063 22.822 1 94.23 145 LYS B C 1
ATOM 2205 O O . LYS B 1 145 ? -3.614 17.443 22.066 1 94.23 145 LYS B O 1
ATOM 2210 N N . LYS B 1 146 ? -4.945 17.783 23.997 1 91.44 146 LYS B N 1
ATOM 2211 C CA . LYS B 1 146 ? -4.273 19.01 24.415 1 91.44 146 LYS B CA 1
ATOM 2212 C C . LYS B 1 146 ? -3.165 18.713 25.422 1 91.44 146 LYS B C 1
ATOM 2214 O O . LYS B 1 146 ? -3.253 17.749 26.184 1 91.44 146 LYS B O 1
#

pLDDT: mean 96.21, std 4.78, range [52.14, 98.95]

Radius of gyration: 18.76 Å; Cα contacts (8 Å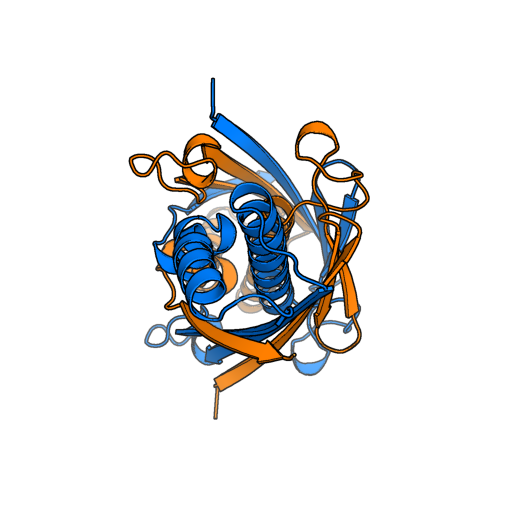, |Δi|>4): 755; chains: 2; bounding box: 37×55×46 Å

Secondary structure (DSSP, 8-state):
--EEEEEEEEEE-STT-EEEEETTEEEEE---GGGTS--SSB-HHHHHHHHHHHHHHHHHHHHHHHHT---SEEEEEEEEEEETTTTTT-TTS-SSEEEEEEEEEEE--S-HHHHHHHHHHHHHH-HHHHHHHH--EEEEEEEEE-/--EEEEEEEEEE-STT-EEEEETTEEEEE---GGGTS--SSB-HHHHHHHHHHHHHHHHHHHHHHHHT---SEEEEEEEEEEETTTTTT-TTS-SSEEEEEEEEEEE--S-HHHHHHHHHHHHHH-HHHHHHHH--EEEEEEEEE-

Organism: NCBI:txid1720316

InterPro domains:
  IPR003718 OsmC/Ohr conserved domain [PF02566] (37-140)
  IPR015946 K homology domain-like, alpha/beta [G3DSA:3.30.300.20] (2-146)
  IPR036102 OsmC/Ohr superfamily [SSF82784] (4-141)
  IPR052924 OsmC/Ohr hydroperoxide reductase [PTHR35368] (7-143)